Protein AF-A0A401RFW5-F1 (afdb_monomer_lite)

Sequence (199 aa):
MVQFRRTLTLSFFFKFYLSVLQKLGQDFQNDIRVESIPPDYVSATELFHKDPPSAVQLFQEVPPDQCPMDVVGQPLPHLSSLKQATGEALYCDDLPCFEKELYLALVTSTEAHAKISSIDTSEALKVPGVTHFLTSKDVPGSNQTGQILMDETVFADGVVTCVGHVIGAIVADTEIHAHTAAKAVKITYEKLQPIITIQ

pLDDT: mean 95.95, std 5.07, range [67.19, 98.81]

Radius of gyration: 30.74 Å; chains: 1; bounding box: 75×40×72 Å

InterPro domains:
  IPR000674 Aldehyde oxidase/xanthine dehydrogenase, a/b hammerhead [PF01315] (86-192)
  IPR000674 Aldehyde oxidase/xanthine dehydrogenase, a/b hammerhead [SM01008] (86-193)
  IPR016208 Aldehyde oxidase/xanthine dehydrogenase-like [PTHR45444] (1-199)
  IPR036856 Aldehyde oxidase/xanthine dehydrogenase, a/b hammerhead superfamily [SSF54665] (44-194)

Secondary structure (DSSP, 8-state):
-HHHHHHHHHHHHHHHHHHHHHHHHHH-TTTS--PPPPGGGGGGTPPP--PPP------PPPPTTS-TT--TTS-PPPTTHHHHHHT-S--GGGSPPPTT--EEEEEE-SSSSEEEEEEE-TTGGGSTTEEEEE-GGG-SS-SEE-SSSS-EESS--SEE-STT-EEEEEEESSHHHHHHHHHH-EEEEEE-----S--

Foldseek 3Di:
DVVVVVVVVVLVVVLVVLLVLVVCCVPPVPPDDGDDDDPVCPVSNDDDDDDDDDDDDDADDDDPPDDPPDCVRPPDPDPCVVCVVVVVDDDPVNDDDDDQDKDKDFQWDPAQKWFFPDKDLPVLCPQPFWDDKFFLVNPPDDQFDDDPDSHAGPADDRMDRGTGGTHIMIIGSDPVSRVVSSVVIDIDTGHDDHDDDPD

Structure (mmCIF, N/CA/C/O backbone):
data_AF-A0A401RFW5-F1
#
_entry.id   AF-A0A401RFW5-F1
#
loop_
_atom_site.group_PDB
_atom_site.id
_atom_site.type_symbol
_atom_site.label_atom_id
_atom_site.label_alt_id
_atom_site.label_comp_id
_atom_site.label_asym_id
_atom_site.label_entity_id
_atom_site.label_seq_id
_atom_site.pdbx_PDB_ins_code
_atom_site.Cartn_x
_atom_site.Cartn_y
_atom_site.Cartn_z
_atom_site.occupancy
_atom_site.B_iso_or_equiv
_atom_site.auth_seq_id
_atom_site.auth_comp_id
_atom_site.auth_asym_id
_atom_site.auth_atom_id
_atom_site.pdbx_PDB_model_num
ATOM 1 N N . MET A 1 1 ? 21.467 -6.193 3.557 1.00 91.31 1 MET A N 1
ATOM 2 C CA . MET A 1 1 ? 22.358 -6.118 2.368 1.00 91.31 1 MET A CA 1
ATOM 3 C C . MET A 1 1 ? 23.711 -5.451 2.676 1.00 91.31 1 MET A C 1
ATOM 5 O O . MET A 1 1 ? 24.122 -4.521 1.990 1.00 91.31 1 MET A O 1
ATOM 9 N N . VAL A 1 2 ? 24.441 -5.877 3.714 1.00 97.31 2 VAL A N 1
ATOM 10 C CA . VAL A 1 2 ? 25.718 -5.215 4.070 1.00 97.31 2 VAL A CA 1
ATOM 11 C C . VAL A 1 2 ? 26.845 -5.610 3.110 1.00 97.31 2 VAL A C 1
ATOM 13 O O . VAL A 1 2 ? 27.519 -4.730 2.584 1.00 97.31 2 VAL A O 1
ATOM 16 N N . GLN A 1 3 ? 27.007 -6.908 2.831 1.00 97.44 3 GLN A N 1
ATOM 17 C CA . GLN A 1 3 ? 28.021 -7.413 1.893 1.00 97.44 3 GLN A CA 1
ATOM 18 C C . GLN A 1 3 ? 27.828 -6.840 0.485 1.00 97.44 3 GLN A C 1
ATOM 20 O O . GLN A 1 3 ? 28.759 -6.270 -0.067 1.00 97.44 3 GLN A O 1
AT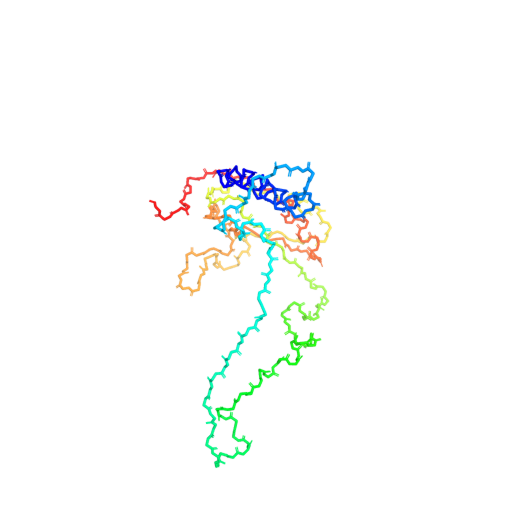OM 25 N N . PHE A 1 4 ? 26.597 -6.881 -0.036 1.00 98.06 4 PHE A N 1
ATOM 26 C CA . PHE A 1 4 ? 26.258 -6.314 -1.344 1.00 98.06 4 PHE A CA 1
ATOM 27 C C . PHE A 1 4 ? 26.675 -4.842 -1.485 1.00 98.06 4 PHE A C 1
ATOM 29 O O . PHE A 1 4 ? 27.352 -4.488 -2.445 1.00 98.06 4 PHE A O 1
ATOM 36 N N . ARG A 1 5 ? 26.354 -3.988 -0.499 1.00 98.25 5 ARG A N 1
ATOM 37 C CA . ARG A 1 5 ? 26.745 -2.567 -0.530 1.00 98.25 5 ARG A CA 1
ATOM 38 C C . ARG A 1 5 ? 28.263 -2.372 -0.506 1.00 98.25 5 ARG A C 1
ATOM 40 O O . ARG A 1 5 ? 28.762 -1.512 -1.219 1.00 98.25 5 ARG A O 1
ATOM 47 N N . ARG A 1 6 ? 28.995 -3.176 0.273 1.00 98.00 6 ARG A N 1
ATOM 48 C CA . ARG A 1 6 ? 30.470 -3.140 0.304 1.00 98.00 6 ARG A CA 1
ATOM 49 C C . ARG A 1 6 ? 31.081 -3.559 -1.033 1.00 98.00 6 ARG A C 1
ATOM 51 O O . ARG A 1 6 ? 32.054 -2.958 -1.475 1.00 98.00 6 ARG A O 1
ATOM 58 N N . THR A 1 7 ? 30.513 -4.568 -1.685 1.00 98.50 7 THR A N 1
ATOM 59 C CA . THR A 1 7 ? 30.942 -4.963 -3.029 1.00 98.50 7 THR A CA 1
ATOM 60 C C . THR A 1 7 ? 30.664 -3.841 -4.024 1.00 98.50 7 THR A C 1
ATOM 62 O O . THR A 1 7 ? 31.569 -3.451 -4.751 1.00 98.50 7 THR A O 1
ATOM 65 N N . LEU A 1 8 ? 29.469 -3.238 -3.984 1.00 98.44 8 LEU A N 1
ATOM 66 C CA . LEU A 1 8 ? 29.108 -2.133 -4.873 1.00 98.44 8 LEU A CA 1
ATOM 67 C C . LEU A 1 8 ? 30.056 -0.936 -4.776 1.00 98.44 8 LEU A C 1
ATOM 69 O O . LEU A 1 8 ? 30.387 -0.367 -5.809 1.00 98.44 8 LEU A O 1
ATOM 73 N N . THR A 1 9 ? 30.537 -0.557 -3.587 1.00 98.50 9 THR A N 1
ATOM 74 C CA . THR A 1 9 ? 31.479 0.571 -3.473 1.00 98.50 9 THR A CA 1
ATOM 75 C C . THR A 1 9 ? 32.785 0.308 -4.221 1.00 98.50 9 THR A C 1
ATOM 77 O O . THR A 1 9 ? 33.283 1.190 -4.917 1.00 98.50 9 THR A O 1
ATOM 80 N N . LEU A 1 10 ? 33.317 -0.916 -4.128 1.00 98.31 10 LEU A N 1
ATOM 81 C CA . LEU A 1 10 ? 34.520 -1.315 -4.861 1.00 98.31 10 LEU A CA 1
ATOM 82 C C . LEU A 1 10 ? 34.232 -1.455 -6.358 1.00 98.31 10 LEU A C 1
ATOM 84 O O . LEU A 1 10 ? 35.009 -0.970 -7.173 1.00 98.31 10 LEU A O 1
ATOM 88 N N . SER A 1 11 ? 33.095 -2.052 -6.727 1.00 98.12 11 SER A N 1
ATOM 89 C CA . SER A 1 11 ? 32.671 -2.187 -8.122 1.00 98.12 11 SER A CA 1
ATOM 90 C C . SER A 1 11 ? 32.451 -0.831 -8.795 1.00 98.12 11 SER A C 1
ATOM 92 O O . SER A 1 11 ? 32.847 -0.663 -9.942 1.00 98.12 11 SER A O 1
ATOM 94 N N . PHE A 1 12 ? 31.883 0.164 -8.108 1.00 98.25 12 PHE A N 1
ATOM 95 C CA . PHE A 1 12 ? 31.725 1.516 -8.650 1.00 98.25 12 PHE A CA 1
ATOM 96 C C . PHE A 1 12 ? 33.058 2.240 -8.803 1.00 98.25 12 PHE A C 1
ATOM 98 O O . PHE A 1 12 ? 33.276 2.864 -9.839 1.00 98.25 12 PHE A O 1
ATOM 105 N N . PHE A 1 13 ? 33.970 2.120 -7.833 1.00 98.31 13 PHE A N 1
ATOM 106 C CA . PHE A 1 13 ? 35.326 2.648 -7.992 1.00 98.31 13 PHE A CA 1
ATOM 107 C C . PHE A 1 13 ? 36.058 1.973 -9.159 1.00 98.31 13 PHE A C 1
ATOM 109 O O . PHE A 1 13 ? 36.730 2.641 -9.937 1.00 98.31 13 PHE A O 1
ATOM 116 N N . PHE A 1 14 ? 35.870 0.665 -9.336 1.00 97.44 14 PHE A N 1
ATOM 117 C CA . PHE A 1 14 ? 36.420 -0.080 -10.461 1.00 97.44 14 PHE A CA 1
ATOM 118 C C . PHE A 1 14 ? 35.845 0.386 -11.811 1.00 97.44 14 PHE A C 1
ATOM 120 O O . PHE A 1 14 ? 36.614 0.685 -12.722 1.00 97.44 14 PHE A O 1
ATOM 127 N N . LYS A 1 15 ? 34.516 0.553 -11.934 1.00 97.38 15 LYS A N 1
ATOM 128 C CA . LYS A 1 15 ? 33.892 1.145 -13.137 1.00 97.38 15 LYS A CA 1
ATOM 129 C C . LYS A 1 15 ? 34.417 2.560 -13.403 1.00 97.38 15 LYS A C 1
ATOM 131 O O . LYS A 1 15 ? 34.688 2.898 -14.552 1.00 97.38 15 LYS A O 1
ATOM 136 N N . PHE A 1 16 ? 34.580 3.378 -12.360 1.00 97.31 16 PHE A N 1
ATOM 137 C CA . PHE A 1 16 ? 35.160 4.720 -12.468 1.00 97.31 16 PHE A CA 1
ATOM 138 C C . PHE A 1 16 ? 36.600 4.672 -12.987 1.00 97.31 16 PHE A C 1
ATOM 140 O O . PHE A 1 16 ? 36.912 5.365 -13.950 1.00 97.31 16 PHE A O 1
ATOM 147 N N . TYR A 1 17 ? 37.444 3.819 -12.405 1.00 95.94 17 TYR A N 1
ATOM 148 C CA . TYR A 1 17 ? 38.823 3.608 -12.839 1.00 95.94 17 TYR A CA 1
ATOM 149 C C . TYR A 1 17 ? 38.900 3.240 -14.327 1.00 95.94 17 TYR A C 1
ATOM 151 O O . TYR A 1 17 ? 39.592 3.920 -15.082 1.00 95.94 17 TYR A O 1
ATOM 159 N N . LEU A 1 18 ? 38.125 2.243 -14.772 1.00 95.38 18 LEU A N 1
ATOM 160 C CA . LEU A 1 18 ? 38.069 1.855 -16.186 1.00 95.38 18 LEU A CA 1
ATOM 161 C C . LEU A 1 18 ? 37.565 2.997 -17.078 1.00 95.38 18 LEU A C 1
ATOM 163 O O . LEU A 1 18 ? 38.125 3.248 -18.139 1.00 95.38 18 LEU A O 1
ATOM 167 N N . SER A 1 19 ? 36.542 3.731 -16.641 1.00 94.56 19 SER A N 1
ATOM 168 C CA . SER A 1 19 ? 35.983 4.845 -17.418 1.00 94.56 19 SER A CA 1
ATOM 169 C C . SER A 1 19 ? 36.990 5.987 -17.588 1.00 94.56 19 SER A C 1
ATOM 171 O O . SER A 1 19 ? 37.067 6.594 -18.655 1.00 94.56 19 SER A O 1
ATOM 173 N N . VAL A 1 20 ? 37.777 6.285 -16.549 1.00 93.62 20 VAL A N 1
ATOM 174 C CA . VAL A 1 20 ? 38.849 7.288 -16.606 1.00 93.62 20 VAL A CA 1
ATOM 175 C C . VAL A 1 20 ? 39.981 6.817 -17.514 1.00 93.62 20 VAL A C 1
ATOM 177 O O . VAL A 1 20 ? 40.424 7.597 -18.353 1.00 93.62 20 VAL A O 1
ATOM 180 N N . LEU A 1 21 ? 40.411 5.554 -17.407 1.00 92.31 21 LEU A N 1
ATOM 181 C CA . LEU A 1 21 ? 41.407 4.979 -18.318 1.00 92.31 21 LEU A CA 1
ATOM 182 C C . LEU A 1 21 ? 40.969 5.089 -19.783 1.00 92.31 21 LEU A C 1
ATOM 184 O O . LEU A 1 21 ? 41.762 5.502 -20.625 1.00 92.31 21 LEU A O 1
ATOM 188 N N . GLN A 1 22 ? 39.704 4.771 -20.078 1.00 90.50 22 GLN A N 1
ATOM 189 C CA . GLN A 1 22 ? 39.162 4.833 -21.436 1.00 90.50 22 GLN A CA 1
ATOM 190 C C . GLN A 1 22 ? 39.218 6.256 -21.991 1.00 90.50 22 GLN A C 1
ATOM 192 O O . GLN A 1 22 ? 39.667 6.453 -23.116 1.00 90.50 22 GLN A O 1
ATOM 197 N N . LYS A 1 23 ? 38.799 7.244 -21.189 1.00 90.50 23 LYS A N 1
ATOM 198 C CA . LYS A 1 23 ? 38.817 8.660 -21.575 1.00 90.50 23 LYS A CA 1
ATOM 199 C C . LYS A 1 23 ? 40.235 9.184 -21.772 1.00 90.50 23 LYS A C 1
ATOM 201 O O . LYS A 1 23 ? 40.519 9.784 -22.798 1.00 90.50 23 LYS A O 1
ATOM 206 N N . LEU A 1 24 ? 41.153 8.902 -20.843 1.00 90.12 24 LEU A N 1
ATOM 207 C CA . LEU A 1 24 ? 42.551 9.328 -20.971 1.00 90.12 24 LEU A CA 1
ATOM 208 C C . LEU A 1 24 ? 43.226 8.724 -22.212 1.00 90.12 24 LEU A C 1
ATOM 210 O O . LEU A 1 24 ? 43.956 9.422 -22.911 1.00 90.12 24 LEU A O 1
ATOM 214 N N . GLY A 1 25 ? 42.951 7.450 -22.513 1.00 85.94 25 GLY A N 1
ATOM 215 C CA . GLY A 1 25 ? 43.447 6.778 -23.717 1.00 85.94 25 GLY A CA 1
ATOM 216 C C . GLY A 1 25 ? 42.809 7.256 -25.029 1.00 85.94 25 GLY A C 1
ATOM 217 O O . GLY A 1 25 ? 43.354 6.975 -26.093 1.00 85.94 25 GLY A O 1
ATOM 218 N N . GLN A 1 26 ? 41.676 7.963 -24.980 1.00 84.25 26 GLN A N 1
ATOM 219 C CA . GLN A 1 26 ? 41.047 8.604 -26.141 1.00 84.25 26 GLN A CA 1
ATOM 220 C C . GLN A 1 26 ? 41.545 10.045 -26.324 1.00 84.25 26 GLN A C 1
ATOM 222 O O . GLN A 1 26 ? 41.903 10.424 -27.436 1.00 84.25 26 GLN A O 1
ATOM 227 N N . ASP A 1 27 ? 41.627 10.815 -25.237 1.00 84.50 27 ASP A N 1
ATOM 228 C CA . ASP A 1 27 ? 41.872 12.260 -25.277 1.00 84.50 27 ASP A CA 1
ATOM 229 C C . ASP A 1 27 ? 43.371 12.637 -25.336 1.00 84.50 27 ASP A C 1
ATOM 231 O O . ASP A 1 27 ? 43.703 13.710 -25.837 1.00 84.50 27 ASP A O 1
ATOM 235 N N . PHE A 1 28 ? 44.291 11.779 -24.859 1.00 80.69 28 PHE A N 1
ATOM 236 C CA . PHE A 1 28 ? 45.719 12.119 -24.666 1.00 80.69 28 PHE A CA 1
ATOM 237 C C . PHE A 1 28 ? 46.719 11.136 -25.308 1.00 80.69 28 PHE A C 1
ATOM 239 O O . PHE A 1 28 ? 47.841 10.985 -24.820 1.00 80.69 28 PHE A O 1
ATOM 246 N N . GLN A 1 29 ? 46.348 10.477 -26.414 1.00 67.19 29 GLN A N 1
ATOM 247 C CA . GLN A 1 29 ? 47.126 9.387 -27.044 1.00 67.19 29 GLN A CA 1
ATOM 248 C C . GLN A 1 29 ? 48.619 9.673 -27.308 1.00 67.19 29 GLN A C 1
ATOM 250 O O . GLN A 1 29 ? 49.406 8.728 -27.354 1.00 67.19 29 GLN A O 1
ATOM 255 N N . ASN A 1 30 ? 49.023 10.939 -27.465 1.00 67.62 30 ASN A N 1
ATOM 256 C CA . ASN A 1 30 ? 50.404 11.324 -27.789 1.00 67.62 30 ASN A CA 1
ATOM 257 C C . ASN A 1 30 ? 51.193 11.930 -26.614 1.00 67.62 30 ASN A C 1
ATOM 259 O O . ASN A 1 30 ? 52.416 12.028 -26.705 1.00 67.62 30 ASN A O 1
ATOM 263 N N . ASP A 1 31 ? 50.523 12.298 -25.517 1.00 71.81 31 ASP A N 1
ATOM 264 C CA . ASP A 1 31 ? 51.130 13.038 -24.399 1.00 71.81 31 ASP A CA 1
ATOM 265 C C . ASP A 1 31 ? 51.351 12.165 -23.154 1.00 71.81 31 ASP A C 1
ATOM 267 O O . ASP A 1 31 ? 52.216 12.460 -22.326 1.00 71.81 31 ASP A O 1
ATOM 271 N N . ILE A 1 32 ? 50.588 11.073 -23.003 1.00 76.62 32 ILE A N 1
ATOM 272 C CA . ILE A 1 32 ? 50.626 10.204 -21.819 1.00 76.62 32 ILE A CA 1
ATOM 273 C C . ILE A 1 32 ? 50.550 8.733 -22.248 1.00 76.62 32 ILE A C 1
ATOM 275 O O . ILE A 1 32 ? 49.701 8.344 -23.046 1.00 76.62 32 ILE A O 1
ATOM 279 N N . ARG A 1 33 ? 51.413 7.879 -21.680 1.00 76.69 33 ARG A N 1
ATOM 280 C CA . ARG A 1 33 ? 51.303 6.419 -21.839 1.00 76.69 33 ARG A CA 1
ATOM 281 C C . ARG A 1 33 ? 50.253 5.871 -20.873 1.00 76.69 33 ARG A C 1
ATOM 283 O O . ARG A 1 33 ? 50.484 5.867 -19.667 1.00 76.69 33 ARG A O 1
ATOM 290 N N . VAL A 1 34 ? 49.134 5.391 -21.408 1.00 81.25 34 VAL A N 1
ATOM 291 C CA . VAL A 1 34 ? 48.041 4.757 -20.652 1.00 81.25 34 VAL A CA 1
ATOM 292 C C . VAL A 1 34 ? 47.891 3.307 -21.113 1.00 81.25 34 VAL A C 1
ATOM 294 O O . VAL A 1 34 ? 47.965 3.028 -22.309 1.00 81.25 34 VAL A O 1
ATOM 297 N N . GLU A 1 35 ? 47.704 2.376 -20.178 1.00 83.19 35 GLU A N 1
ATOM 298 C CA . GLU A 1 35 ? 47.419 0.976 -20.509 1.00 83.19 35 GLU A CA 1
ATOM 299 C C . GLU A 1 35 ? 46.038 0.845 -21.167 1.00 83.19 35 GLU A C 1
ATOM 301 O O . GLU A 1 35 ? 45.050 1.417 -20.700 1.00 83.19 35 GLU A O 1
ATOM 306 N N . SER A 1 36 ? 45.961 0.087 -22.263 1.00 82.75 36 SER A N 1
ATOM 307 C CA . SER A 1 36 ? 44.697 -0.165 -22.954 1.00 82.75 36 SER A CA 1
ATOM 308 C C . SER A 1 36 ? 43.795 -1.085 -22.133 1.00 82.75 36 SER A C 1
ATOM 310 O O . SER A 1 36 ? 44.250 -2.106 -21.617 1.00 82.75 36 SER A O 1
ATOM 312 N N . ILE A 1 37 ? 42.499 -0.778 -22.090 1.00 89.50 37 ILE A N 1
ATOM 313 C CA . ILE A 1 37 ? 41.495 -1.632 -21.445 1.00 89.50 37 ILE A CA 1
ATOM 314 C C . ILE A 1 37 ? 41.348 -2.940 -22.242 1.00 89.50 37 ILE A C 1
ATOM 316 O O . ILE A 1 37 ? 41.192 -2.878 -23.465 1.00 89.50 37 ILE A O 1
ATOM 320 N N . PRO A 1 38 ? 41.363 -4.117 -21.588 1.00 92.25 38 PRO A N 1
ATOM 321 C CA . PRO A 1 38 ? 41.068 -5.382 -22.255 1.00 92.25 38 PRO A CA 1
ATOM 322 C C . PRO A 1 38 ? 39.678 -5.364 -22.921 1.00 92.25 38 PRO A C 1
ATOM 324 O O . PRO A 1 38 ? 38.736 -4.860 -22.306 1.00 92.25 38 PRO A O 1
ATOM 327 N N . PRO A 1 39 ? 39.497 -5.945 -24.123 1.00 91.31 39 PRO A N 1
ATOM 328 C CA . PRO A 1 39 ? 38.211 -5.926 -24.833 1.00 91.31 39 PRO A CA 1
ATOM 329 C C . PRO A 1 39 ? 37.020 -6.418 -23.996 1.00 91.31 39 PRO A C 1
ATOM 331 O O . PRO A 1 39 ? 35.952 -5.810 -24.027 1.00 91.31 39 PRO A O 1
ATOM 334 N N . ASP A 1 40 ? 37.227 -7.444 -23.165 1.00 95.25 40 ASP A N 1
ATOM 335 C CA . ASP A 1 40 ? 36.187 -8.035 -22.306 1.00 95.25 40 ASP A CA 1
ATOM 336 C C . ASP A 1 40 ? 35.677 -7.084 -21.205 1.00 95.25 40 ASP A C 1
ATOM 338 O O . ASP A 1 40 ? 34.638 -7.329 -20.594 1.00 95.25 40 ASP A O 1
ATOM 342 N N . TYR A 1 41 ? 36.398 -5.989 -20.942 1.00 94.69 41 TYR A N 1
ATOM 343 C CA . TYR A 1 41 ? 36.093 -5.015 -19.891 1.00 94.69 41 TYR A CA 1
ATOM 344 C C . TYR A 1 41 ? 35.432 -3.744 -20.443 1.00 94.69 41 TYR A C 1
ATOM 346 O O . TYR A 1 41 ? 35.002 -2.897 -19.662 1.00 94.69 41 TYR A O 1
ATOM 354 N N . VAL A 1 42 ? 35.317 -3.599 -21.768 1.00 92.31 42 VAL A N 1
ATOM 355 C CA . VAL A 1 42 ? 34.749 -2.397 -22.405 1.00 92.31 42 VAL A CA 1
ATOM 356 C C . VAL A 1 42 ? 33.270 -2.222 -22.057 1.00 92.31 42 VAL A C 1
ATOM 358 O O . VAL A 1 42 ? 32.848 -1.125 -21.707 1.00 92.31 42 VAL A O 1
ATOM 361 N N . SER A 1 43 ? 32.492 -3.307 -22.023 1.00 95.31 43 SER A N 1
ATOM 362 C CA . SER A 1 43 ? 31.080 -3.257 -21.608 1.00 95.31 43 SER A CA 1
ATOM 363 C C . SER A 1 43 ? 30.896 -2.764 -20.163 1.00 95.31 43 SER A C 1
ATOM 365 O O . SER A 1 43 ? 29.840 -2.250 -19.797 1.00 95.31 43 SER A O 1
ATOM 367 N N . ALA A 1 44 ? 31.935 -2.857 -19.322 1.00 95.88 44 ALA A N 1
ATOM 368 C CA . ALA A 1 44 ? 31.892 -2.366 -17.951 1.00 95.88 44 ALA A CA 1
ATOM 369 C C . ALA A 1 44 ? 31.971 -0.833 -17.850 1.00 95.88 44 ALA A C 1
ATOM 371 O O . ALA A 1 44 ? 31.705 -0.303 -16.774 1.00 95.88 44 ALA A O 1
ATOM 372 N N . THR A 1 45 ? 32.316 -0.099 -18.907 1.00 94.50 45 THR A N 1
ATOM 373 C CA . THR A 1 45 ? 32.282 1.377 -18.906 1.00 94.50 45 THR A CA 1
ATOM 374 C C . THR A 1 45 ? 31.036 1.937 -19.580 1.00 94.50 45 THR A C 1
ATOM 376 O O . THR A 1 45 ? 30.733 3.121 -19.423 1.00 94.50 45 THR A O 1
ATOM 379 N N . GLU A 1 46 ? 30.274 1.088 -20.271 1.00 93.06 46 GLU A N 1
ATOM 380 C CA . GLU A 1 46 ? 29.019 1.487 -20.885 1.00 93.06 46 GLU A CA 1
ATOM 381 C C . GLU A 1 46 ? 28.025 1.969 -19.827 1.00 93.06 46 GLU A C 1
ATOM 383 O O . GLU A 1 46 ? 27.840 1.391 -18.742 1.00 93.06 46 GLU A O 1
ATOM 388 N N . LEU A 1 47 ? 27.384 3.086 -20.157 1.00 95.62 47 LEU A N 1
ATOM 389 C CA . LEU A 1 47 ? 26.260 3.584 -19.392 1.00 95.62 47 LEU A CA 1
ATOM 390 C C . LEU A 1 47 ? 25.030 2.755 -19.734 1.00 95.62 47 LEU A C 1
ATOM 392 O O . LEU A 1 47 ? 24.844 2.312 -20.871 1.00 95.62 47 LEU A O 1
ATOM 396 N N . PHE A 1 48 ? 24.176 2.578 -18.729 1.00 96.69 48 PHE A N 1
ATOM 397 C CA . PHE A 1 48 ? 22.894 1.935 -18.939 1.00 96.69 48 PHE A CA 1
ATOM 398 C C . PHE A 1 48 ? 22.115 2.702 -20.010 1.00 96.69 48 PHE A C 1
ATOM 400 O O . PHE A 1 48 ? 21.819 3.887 -19.854 1.00 96.69 48 PHE A O 1
ATOM 407 N N . HIS A 1 49 ? 21.779 1.998 -21.077 1.00 95.12 49 HIS A N 1
ATOM 408 C CA . HIS A 1 49 ? 20.858 2.427 -22.108 1.00 95.12 49 HIS A CA 1
ATOM 409 C C . HIS A 1 49 ? 19.864 1.293 -22.327 1.00 95.12 49 HIS A C 1
ATOM 411 O O . HIS A 1 49 ? 20.138 0.134 -22.014 1.00 95.12 49 HIS A O 1
ATOM 417 N N . LYS A 1 50 ? 18.674 1.641 -22.804 1.00 95.56 50 LYS A N 1
ATOM 418 C CA . LYS A 1 50 ? 17.624 0.667 -23.065 1.00 95.56 50 LYS A CA 1
ATOM 419 C C . LYS A 1 50 ? 17.484 0.505 -24.568 1.00 95.56 50 LYS A C 1
ATOM 421 O O . LYS A 1 50 ? 17.341 1.505 -25.270 1.00 95.56 50 LYS A O 1
ATOM 426 N N . ASP A 1 51 ? 17.469 -0.738 -25.024 1.00 95.62 51 ASP A N 1
ATOM 427 C CA . ASP A 1 51 ? 17.116 -1.048 -26.402 1.00 95.62 51 ASP A CA 1
ATOM 428 C C . ASP A 1 51 ? 15.663 -0.639 -26.698 1.00 95.62 51 ASP A C 1
ATOM 430 O O . ASP A 1 51 ? 14.807 -0.654 -25.798 1.00 95.62 51 ASP A O 1
ATOM 434 N N . PRO A 1 52 ? 15.351 -0.261 -27.949 1.00 96.94 52 PRO A N 1
ATOM 435 C CA . PRO A 1 52 ? 13.986 0.056 -28.335 1.00 96.94 52 PRO A CA 1
ATOM 436 C C . PRO A 1 52 ? 13.066 -1.153 -28.087 1.00 96.94 52 PRO A C 1
ATOM 438 O O . PRO A 1 52 ? 13.437 -2.287 -28.402 1.00 96.94 52 PRO A O 1
ATOM 441 N N . PRO A 1 53 ? 11.861 -0.946 -27.523 1.00 97.12 53 PRO A N 1
ATOM 442 C CA . PRO A 1 53 ? 10.923 -2.041 -27.321 1.00 97.12 53 PRO A CA 1
ATOM 443 C C . PRO A 1 53 ? 10.472 -2.610 -28.674 1.00 97.12 53 PRO A C 1
ATOM 445 O O . PRO A 1 53 ? 10.185 -1.859 -29.604 1.00 97.12 53 PRO A O 1
ATOM 448 N N . SER A 1 54 ? 10.362 -3.934 -28.762 1.00 97.31 54 SER A N 1
ATOM 449 C CA . SER A 1 54 ? 9.803 -4.650 -29.913 1.00 97.31 54 SER A CA 1
ATOM 450 C C . SER A 1 54 ? 8.783 -5.669 -29.414 1.00 97.31 54 SER A C 1
ATOM 452 O O . SER A 1 54 ? 9.057 -6.397 -28.458 1.00 97.31 54 SER A O 1
ATOM 454 N N . ALA A 1 55 ? 7.595 -5.691 -30.018 1.00 97.75 55 ALA A N 1
ATOM 455 C CA . ALA A 1 55 ? 6.499 -6.570 -29.622 1.00 97.75 55 ALA A CA 1
ATOM 456 C C . ALA A 1 55 ? 5.755 -7.093 -30.856 1.00 97.75 55 ALA A C 1
ATOM 458 O O . ALA A 1 55 ? 5.517 -6.346 -31.803 1.00 97.75 55 ALA A O 1
ATOM 459 N N . VAL A 1 56 ? 5.377 -8.372 -30.823 1.00 98.44 56 VAL A N 1
ATOM 460 C CA . VAL A 1 56 ? 4.610 -9.049 -31.876 1.00 98.44 56 VAL A CA 1
ATOM 461 C C . VAL A 1 56 ? 3.438 -9.770 -31.219 1.00 98.44 56 VAL A C 1
ATOM 463 O O . VAL A 1 56 ? 3.640 -10.544 -30.284 1.00 98.44 56 VAL A O 1
ATOM 466 N N . GLN A 1 57 ? 2.222 -9.525 -31.706 1.00 98.25 57 GLN A N 1
ATOM 467 C CA . GLN A 1 57 ? 1.017 -10.253 -31.311 1.00 98.25 57 GLN A CA 1
ATOM 468 C C . GLN A 1 57 ? 0.500 -11.038 -32.515 1.00 98.25 57 GLN A C 1
ATOM 470 O O . GLN A 1 57 ? 0.266 -10.466 -33.577 1.00 98.25 57 GLN A O 1
ATOM 475 N N . LEU A 1 58 ? 0.333 -12.349 -32.346 1.00 98.25 58 LEU A N 1
ATOM 476 C CA . LEU A 1 58 ? -0.228 -13.239 -33.359 1.00 98.25 58 LEU A CA 1
ATOM 477 C C . LEU A 1 58 ? -1.546 -13.791 -32.829 1.00 98.25 58 LEU A C 1
ATOM 479 O O . LEU A 1 58 ? -1.592 -14.352 -31.735 1.00 98.25 58 LEU A O 1
ATOM 483 N N . PHE A 1 59 ? -2.606 -13.625 -33.606 1.00 97.19 59 PHE A N 1
ATOM 484 C CA . PHE A 1 59 ? -3.935 -14.137 -33.304 1.00 97.19 59 PHE A CA 1
ATOM 485 C C . PHE A 1 59 ? -4.583 -14.652 -34.589 1.00 97.19 59 PHE A C 1
ATOM 487 O O . PHE A 1 59 ? -4.105 -14.390 -35.694 1.00 97.19 59 PHE A O 1
ATOM 494 N N . GLN A 1 60 ? -5.642 -15.436 -34.428 1.00 97.88 60 GLN A N 1
ATOM 495 C CA . GLN A 1 60 ? -6.412 -15.965 -35.542 1.00 97.88 60 GLN A CA 1
ATOM 496 C C . GLN A 1 60 ? -7.519 -14.978 -35.918 1.00 97.88 60 GLN A C 1
ATOM 498 O O . GLN A 1 60 ? -8.240 -14.505 -35.044 1.00 97.88 60 GLN A O 1
ATOM 503 N N . GLU A 1 61 ? -7.649 -14.698 -37.213 1.00 97.19 61 GLU A N 1
ATOM 504 C CA . GLU A 1 61 ? -8.744 -13.893 -37.758 1.00 97.19 61 GLU A CA 1
ATOM 505 C C . GLU A 1 61 ? -10.060 -14.687 -37.782 1.00 97.19 61 GLU A C 1
ATOM 507 O O . GLU A 1 61 ? -10.055 -15.924 -37.852 1.00 97.19 61 GLU A O 1
ATOM 512 N N . VAL A 1 62 ? -11.190 -13.981 -37.746 1.00 97.31 62 VAL A N 1
ATOM 513 C CA . VAL A 1 62 ? -12.511 -14.603 -37.899 1.00 97.31 62 VAL A CA 1
ATOM 514 C C . VAL A 1 62 ? -12.748 -15.119 -39.333 1.00 97.31 62 VAL A C 1
ATOM 516 O O . VAL A 1 62 ? -12.078 -14.674 -40.271 1.00 97.31 62 VAL A O 1
ATOM 519 N N . PRO A 1 63 ? -13.700 -16.049 -39.557 1.00 97.44 63 PRO A N 1
ATOM 520 C CA . PRO A 1 63 ? -14.100 -16.450 -40.904 1.00 97.44 63 PRO A CA 1
ATOM 521 C C . PRO A 1 63 ? -14.562 -15.257 -41.763 1.00 97.44 63 PRO A C 1
ATOM 523 O O . PRO A 1 63 ? -15.228 -14.353 -41.256 1.00 97.44 63 PRO A O 1
ATOM 526 N N . PRO A 1 64 ? -14.264 -15.248 -43.076 1.00 95.38 64 PRO A N 1
ATOM 527 C CA . PRO A 1 64 ? -14.570 -14.115 -43.956 1.00 95.38 64 PRO A CA 1
ATOM 528 C C . PRO A 1 64 ? -16.074 -13.889 -44.184 1.00 95.38 64 PRO A C 1
ATOM 530 O O . PRO A 1 64 ? -16.470 -12.822 -44.643 1.00 95.38 64 PRO A O 1
ATOM 533 N N . ASP A 1 65 ? -16.906 -14.890 -43.901 1.00 97.00 65 ASP A N 1
ATOM 534 C CA . ASP A 1 65 ? -18.365 -14.870 -44.014 1.00 97.00 65 ASP A CA 1
ATOM 535 C C . ASP A 1 65 ? -19.079 -14.538 -42.691 1.00 97.00 65 ASP A C 1
ATOM 537 O O . ASP A 1 65 ? -20.312 -14.506 -42.649 1.00 97.00 65 ASP A O 1
ATOM 541 N N . GLN A 1 66 ? -18.329 -14.254 -41.617 1.00 97.38 66 GLN A N 1
ATOM 542 C CA . GLN A 1 66 ? -18.902 -13.855 -40.333 1.00 97.38 66 GLN A CA 1
ATOM 543 C C . GLN A 1 66 ? -19.698 -12.545 -40.465 1.00 97.38 66 GLN A C 1
ATOM 545 O O . GLN A 1 66 ? -19.261 -11.570 -41.081 1.00 97.38 66 GLN A O 1
ATOM 550 N N . CYS A 1 67 ? -20.893 -12.516 -39.867 1.00 96.44 67 CYS A N 1
ATOM 551 C CA . CYS A 1 67 ? -21.745 -11.328 -39.838 1.00 96.44 67 CYS A CA 1
ATOM 552 C C . CYS A 1 67 ? -21.005 -10.154 -39.161 1.00 96.44 67 CYS A C 1
ATOM 554 O O . CYS A 1 67 ? -20.504 -10.344 -38.057 1.00 96.44 67 CYS A O 1
ATOM 556 N N . PRO A 1 68 ? -21.004 -8.924 -39.717 1.00 93.12 68 PRO A N 1
ATOM 557 C CA . PRO A 1 68 ? -20.321 -7.778 -39.098 1.00 93.12 68 PRO A C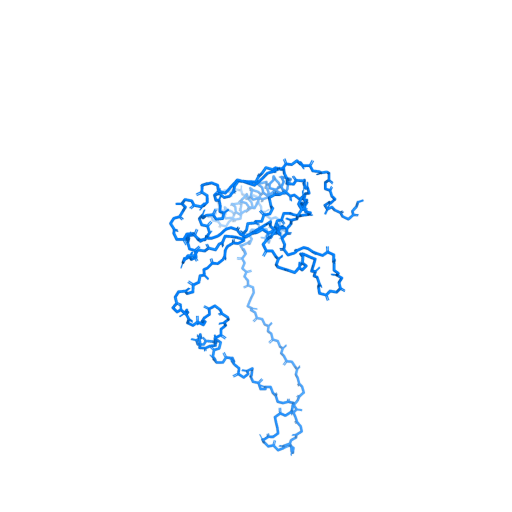A 1
ATOM 558 C C . PRO A 1 68 ? -20.804 -7.408 -37.686 1.00 93.12 68 PRO A C 1
ATOM 560 O O . PRO A 1 68 ? -20.105 -6.713 -36.956 1.00 93.12 68 PRO A O 1
ATOM 563 N N . MET A 1 69 ? -22.012 -7.839 -37.310 1.00 95.44 69 MET A N 1
ATOM 564 C CA . MET A 1 69 ? -22.572 -7.636 -35.969 1.00 95.44 69 MET A CA 1
ATOM 565 C C . MET A 1 69 ? -22.210 -8.764 -34.990 1.00 95.44 69 MET A C 1
ATOM 567 O O . MET A 1 69 ? -22.457 -8.627 -33.793 1.00 95.44 69 MET A O 1
ATOM 571 N N . ASP A 1 70 ? -21.657 -9.877 -35.480 1.00 97.50 70 ASP A N 1
ATOM 572 C CA . ASP A 1 70 ? -21.123 -10.950 -34.649 1.00 97.50 70 ASP A CA 1
ATOM 573 C C . ASP A 1 70 ? -19.694 -10.600 -34.234 1.00 97.50 70 ASP A C 1
ATOM 575 O O . ASP A 1 70 ? -18.756 -10.624 -35.030 1.00 97.50 70 ASP A O 1
ATOM 579 N N . VAL A 1 71 ? -19.543 -10.246 -32.963 1.00 96.69 71 VAL A N 1
ATOM 580 C CA . VAL A 1 71 ? -18.272 -9.816 -32.379 1.00 96.69 71 VAL A CA 1
ATOM 581 C C . VAL A 1 71 ? -17.490 -10.960 -31.731 1.00 96.69 71 VAL A C 1
ATOM 583 O O . VAL A 1 71 ? -16.414 -10.734 -31.177 1.00 96.69 71 VAL A O 1
ATOM 586 N N . VAL A 1 72 ? -18.005 -12.192 -31.758 1.00 97.69 72 VAL A N 1
ATOM 587 C CA . VAL A 1 72 ? -17.297 -13.346 -31.196 1.00 97.69 72 VAL A CA 1
ATOM 588 C C . VAL A 1 72 ? -16.018 -13.584 -32.005 1.00 97.69 72 VAL A C 1
ATOM 590 O O . VAL A 1 72 ? -16.045 -13.658 -33.229 1.00 97.69 72 VAL A O 1
ATOM 593 N N . GLY A 1 73 ? -14.874 -13.662 -31.320 1.00 96.69 73 GLY A N 1
ATOM 594 C CA . GLY A 1 73 ? -13.556 -13.799 -31.954 1.00 96.69 73 GLY A CA 1
ATOM 595 C C . GLY A 1 73 ? -12.905 -12.481 -32.399 1.00 96.69 73 GLY A C 1
ATOM 596 O O . GLY A 1 73 ? -11.736 -12.497 -32.768 1.00 96.69 73 GLY A O 1
ATOM 597 N N . GLN A 1 74 ? -13.607 -11.345 -32.310 1.00 96.56 74 GLN A N 1
ATOM 598 C CA . GLN A 1 74 ? -13.061 -10.021 -32.632 1.00 96.56 74 GLN A CA 1
ATOM 599 C C . GLN A 1 74 ? -12.284 -9.417 -31.446 1.00 96.56 74 GLN A C 1
ATOM 601 O O . GLN A 1 74 ? -12.687 -9.598 -30.291 1.00 96.56 74 GLN A O 1
ATOM 606 N N . PRO A 1 75 ? -11.212 -8.633 -31.688 1.00 96.75 75 PRO A N 1
ATOM 607 C CA . PRO A 1 75 ? -10.428 -7.978 -30.643 1.00 96.75 75 PRO A CA 1
ATOM 608 C C . PRO A 1 75 ? -11.128 -6.709 -30.132 1.00 96.75 75 PRO A C 1
ATOM 610 O O . PRO A 1 75 ? -10.630 -5.590 -30.276 1.00 96.75 75 PRO A O 1
ATOM 613 N N . LEU A 1 76 ? -12.314 -6.870 -29.546 1.00 96.81 76 LEU A N 1
ATOM 614 C CA . LEU A 1 76 ? -13.051 -5.750 -28.978 1.00 96.81 76 LEU A CA 1
ATOM 615 C C . LEU A 1 76 ? -12.289 -5.129 -27.796 1.00 96.81 76 LEU A C 1
ATOM 617 O O . LEU A 1 76 ? -11.896 -5.849 -26.871 1.00 96.81 76 LEU A O 1
ATOM 621 N N . PRO A 1 77 ? -12.123 -3.794 -27.767 1.00 97.50 77 PRO A N 1
ATOM 622 C CA . PRO A 1 77 ? -11.604 -3.110 -26.594 1.00 97.50 77 PRO A CA 1
ATOM 623 C C . PRO A 1 77 ? -12.476 -3.364 -25.363 1.00 97.50 77 PRO A C 1
ATOM 625 O O . PRO A 1 77 ? -13.698 -3.500 -25.456 1.00 97.50 77 PRO A O 1
ATOM 628 N N . HIS A 1 78 ? -11.853 -3.359 -24.184 1.00 98.31 78 HIS A N 1
ATOM 629 C CA . HIS A 1 78 ? -12.573 -3.427 -22.916 1.00 98.31 78 HIS A CA 1
ATOM 630 C C . HIS A 1 78 ? -13.637 -2.316 -22.845 1.00 98.31 78 HIS A C 1
ATOM 632 O O . HIS A 1 78 ? -13.323 -1.146 -23.076 1.00 98.31 78 HIS A O 1
ATOM 638 N N . LEU A 1 79 ? -14.880 -2.665 -22.498 1.00 97.88 79 LEU A N 1
ATOM 639 C CA . LEU A 1 79 ? -16.039 -1.761 -22.593 1.00 97.88 79 LEU A CA 1
ATOM 640 C C . LEU A 1 79 ? -15.865 -0.447 -21.814 1.00 97.88 79 LEU A C 1
ATOM 642 O O . LEU A 1 79 ? -16.326 0.603 -22.251 1.00 97.88 79 LEU A O 1
ATOM 646 N N . SER A 1 80 ? -15.167 -0.493 -20.678 1.00 98.00 80 SER A N 1
ATOM 647 C CA . SER A 1 80 ? -14.914 0.685 -19.834 1.00 98.00 80 SER A CA 1
ATOM 648 C C . SER A 1 80 ? -13.569 1.368 -20.104 1.00 98.00 80 SER A C 1
ATOM 650 O O . SER A 1 80 ? -13.231 2.301 -19.386 1.00 98.00 80 SER A O 1
ATOM 652 N N . SER A 1 81 ? -12.792 0.928 -21.102 1.00 98.31 81 SER A N 1
ATOM 653 C CA . SER A 1 81 ? -11.422 1.421 -21.357 1.00 98.31 81 SER A CA 1
ATOM 654 C C . SER A 1 81 ? -11.343 2.935 -21.537 1.00 98.31 81 SER A C 1
ATOM 656 O O . SER A 1 81 ? -10.470 3.576 -20.959 1.00 98.31 81 SER A O 1
ATOM 658 N N . LEU A 1 82 ? -12.284 3.521 -22.280 1.00 98.19 82 LEU A N 1
ATOM 659 C CA . LEU A 1 82 ? -12.340 4.971 -22.462 1.00 98.19 82 LEU A CA 1
ATOM 660 C C . LEU A 1 82 ? -12.611 5.687 -21.138 1.00 98.19 82 LEU A C 1
ATOM 662 O O . LEU A 1 82 ? -11.857 6.583 -20.787 1.00 98.19 82 LEU A O 1
ATOM 666 N N . LYS A 1 83 ? -13.602 5.228 -20.364 1.00 98.50 83 LYS A N 1
ATOM 667 C CA . LYS A 1 83 ? -13.920 5.790 -19.040 1.00 98.50 83 LYS A CA 1
ATOM 668 C C . LYS A 1 83 ? -12.740 5.693 -18.073 1.00 98.50 83 LYS A C 1
ATOM 670 O O . LYS A 1 83 ? -12.513 6.584 -17.266 1.00 98.50 83 LYS A O 1
ATOM 675 N N . GLN A 1 84 ? -11.985 4.599 -18.147 1.00 98.56 84 GLN A N 1
ATOM 676 C CA . GLN A 1 84 ? -10.773 4.410 -17.352 1.00 98.56 84 GLN A CA 1
ATOM 677 C C . GLN A 1 84 ? -9.676 5.395 -17.769 1.00 98.56 84 GLN A C 1
ATOM 679 O O . GLN A 1 84 ? -9.031 5.982 -16.908 1.00 98.56 84 GLN A O 1
ATOM 684 N N . ALA A 1 85 ? -9.486 5.606 -19.074 1.00 98.44 85 ALA A N 1
ATOM 685 C CA . ALA A 1 85 ? -8.490 6.537 -19.598 1.00 98.44 85 ALA A CA 1
ATOM 686 C C . ALA A 1 85 ? -8.839 8.013 -19.330 1.00 98.44 85 ALA A C 1
ATOM 688 O O . ALA A 1 85 ? -7.933 8.837 -19.224 1.00 98.44 85 ALA A O 1
ATOM 689 N N . THR A 1 86 ? -10.127 8.350 -19.221 1.00 98.31 86 THR A N 1
ATOM 690 C CA . THR A 1 86 ? -10.616 9.715 -18.955 1.00 98.31 86 THR A CA 1
ATOM 691 C C . THR A 1 86 ? -10.805 10.027 -17.470 1.00 98.31 86 THR A C 1
ATOM 693 O O . THR A 1 86 ? -10.956 11.195 -17.124 1.00 98.31 86 THR A O 1
ATOM 696 N N . GLY A 1 87 ? -10.792 9.017 -16.593 1.00 98.12 87 GLY A N 1
ATOM 697 C CA . GLY A 1 87 ? -11.112 9.177 -15.169 1.00 98.12 87 GLY A CA 1
ATOM 698 C C . GLY A 1 87 ? -12.615 9.255 -14.866 1.00 98.12 87 GLY A C 1
ATOM 699 O O . GLY A 1 87 ? -13.001 9.666 -13.782 1.00 98.12 87 GLY A O 1
ATOM 700 N N . GLU A 1 88 ? -13.476 8.872 -15.811 1.00 98.38 88 GLU A N 1
ATOM 701 C CA . GLU A 1 88 ? -14.940 8.842 -15.642 1.00 98.38 88 GLU A CA 1
ATOM 702 C C . GLU A 1 88 ? -15.450 7.505 -15.079 1.00 98.38 88 GLU A C 1
ATOM 704 O O . GLU A 1 88 ? -16.629 7.363 -14.742 1.00 98.38 88 GLU A O 1
ATOM 709 N N . ALA A 1 89 ? -14.597 6.479 -15.046 1.00 98.12 89 ALA A N 1
ATOM 710 C CA . ALA A 1 89 ? -14.920 5.215 -14.403 1.00 98.12 89 ALA A CA 1
ATOM 711 C C . ALA A 1 89 ? -14.911 5.409 -12.882 1.00 98.12 89 ALA A C 1
ATOM 713 O O . ALA A 1 89 ? -13.858 5.682 -12.322 1.00 98.12 89 ALA A O 1
ATOM 714 N N . LEU A 1 90 ? -16.071 5.241 -12.242 1.00 98.00 90 LEU A N 1
ATOM 715 C CA . LEU A 1 90 ? -16.216 5.358 -10.792 1.00 98.00 90 LEU A CA 1
ATOM 716 C C . LEU A 1 90 ? -15.776 4.070 -10.089 1.00 98.00 90 LEU A C 1
ATOM 718 O O . LEU A 1 90 ? -16.315 2.992 -10.358 1.00 98.00 90 LEU A O 1
ATOM 722 N N . TYR A 1 91 ? -14.838 4.205 -9.162 1.00 98.06 91 TYR A N 1
ATOM 723 C CA . TYR A 1 91 ? -14.445 3.210 -8.172 1.00 98.06 91 TYR A CA 1
ATOM 724 C C . TYR A 1 91 ? -15.058 3.553 -6.804 1.00 98.06 91 TYR A C 1
ATOM 726 O O . TYR A 1 91 ? -15.707 4.584 -6.643 1.00 98.06 91 TYR A O 1
ATOM 734 N N . CYS A 1 92 ? -14.900 2.670 -5.812 1.00 97.94 92 CYS A N 1
ATOM 735 C CA . CYS A 1 92 ? -15.596 2.800 -4.524 1.00 97.94 92 CYS A CA 1
ATOM 736 C C . CYS A 1 92 ? -15.352 4.144 -3.818 1.00 97.94 92 CYS A C 1
ATOM 738 O O . CYS A 1 92 ? -16.294 4.695 -3.263 1.00 97.94 92 CYS A O 1
ATOM 740 N N . ASP A 1 93 ? -14.122 4.660 -3.864 1.00 97.12 93 ASP A N 1
ATOM 741 C CA . ASP A 1 93 ? -13.727 5.917 -3.206 1.00 97.12 93 ASP A CA 1
ATOM 742 C C . ASP A 1 93 ? -14.013 7.167 -4.065 1.00 97.12 93 ASP A C 1
ATOM 744 O O . ASP A 1 93 ? -13.912 8.291 -3.589 1.00 97.12 93 ASP A O 1
ATOM 748 N N . ASP A 1 94 ? -14.422 6.985 -5.329 1.00 97.75 94 ASP A N 1
ATOM 749 C CA . ASP A 1 94 ? -14.858 8.088 -6.202 1.00 97.75 94 ASP A CA 1
ATOM 750 C C . ASP A 1 94 ? -16.336 8.445 -5.979 1.00 97.75 94 ASP A C 1
ATOM 752 O O . ASP A 1 94 ? -16.853 9.413 -6.549 1.00 97.75 94 ASP A O 1
ATOM 756 N N . LEU A 1 95 ? -17.055 7.628 -5.203 1.00 97.25 95 LEU A N 1
ATOM 757 C CA . LEU A 1 95 ? -18.449 7.885 -4.884 1.00 97.25 95 LEU A CA 1
ATOM 758 C C . LEU A 1 95 ? -18.555 9.175 -4.053 1.00 97.25 95 LEU A C 1
ATOM 760 O O . LEU A 1 95 ? -17.781 9.370 -3.118 1.00 97.25 95 LEU A O 1
ATOM 764 N N . PRO A 1 96 ? -19.515 10.067 -4.360 1.00 96.50 96 PRO A N 1
ATOM 765 C CA . PRO A 1 96 ? -19.700 11.280 -3.577 1.00 96.50 96 PRO A CA 1
ATOM 766 C C . PRO A 1 96 ? -20.013 10.963 -2.115 1.00 96.50 96 PRO A C 1
ATOM 768 O O . PRO A 1 96 ? -20.865 10.116 -1.841 1.00 96.50 96 PRO A O 1
ATOM 771 N N . CYS A 1 97 ? -19.389 11.703 -1.198 1.00 96.44 97 CYS A N 1
ATOM 772 C CA . CYS A 1 97 ? -19.645 11.543 0.227 1.00 96.44 97 CYS A CA 1
ATOM 773 C C . CYS A 1 97 ? -21.112 11.837 0.572 1.00 96.44 97 CYS A C 1
ATOM 775 O O . CYS A 1 97 ? -21.721 12.785 0.060 1.00 96.44 97 CYS A O 1
ATOM 777 N N . PHE A 1 98 ? -21.658 11.075 1.512 1.00 96.75 98 PHE A N 1
ATOM 778 C CA . PHE A 1 98 ? -22.947 11.364 2.125 1.00 96.75 98 PHE A CA 1
ATOM 779 C C . PHE A 1 98 ? -22.831 12.463 3.188 1.00 96.75 98 PHE A C 1
ATOM 781 O O . PHE A 1 98 ? -21.786 12.690 3.802 1.00 96.75 98 PHE A O 1
ATOM 788 N N . GLU A 1 99 ? -23.945 13.147 3.459 1.00 96.62 99 GLU A N 1
ATOM 789 C CA . GLU A 1 99 ? -24.002 14.076 4.586 1.00 96.62 99 GLU A CA 1
ATOM 790 C C . GLU A 1 99 ? -23.797 13.304 5.901 1.00 96.62 99 GLU A C 1
ATOM 792 O O . GLU A 1 99 ? -24.510 12.337 6.171 1.00 96.62 99 GLU A O 1
ATOM 797 N N . LYS A 1 100 ? -22.849 13.764 6.731 1.00 95.56 100 LYS A N 1
ATOM 798 C CA . LYS A 1 100 ? -22.459 13.130 8.009 1.00 95.56 100 LYS A CA 1
ATOM 799 C C . LYS A 1 100 ? -21.853 11.731 7.851 1.00 95.56 100 LYS A C 1
ATOM 801 O O . LYS A 1 100 ? -21.884 10.946 8.798 1.00 95.56 100 LYS A O 1
ATOM 806 N N . GLU A 1 101 ? -21.302 11.427 6.679 1.00 97.69 101 GLU A N 1
ATOM 807 C CA . GLU A 1 101 ? -20.424 10.275 6.517 1.00 97.69 101 GLU A CA 1
ATOM 808 C C . GLU A 1 101 ? -19.225 10.378 7.468 1.00 97.69 101 GLU A C 1
ATOM 810 O O . GLU A 1 101 ? -18.713 11.467 7.734 1.00 97.69 101 GLU A O 1
ATOM 815 N N . LEU A 1 102 ? -18.823 9.237 8.025 1.00 98.19 102 LEU A N 1
ATOM 816 C CA . LEU A 1 102 ? -17.692 9.129 8.936 1.00 98.19 102 LEU A CA 1
ATOM 817 C C . LEU A 1 102 ? -16.582 8.325 8.268 1.00 98.19 102 LEU A C 1
ATOM 819 O O . LEU A 1 102 ? -16.833 7.438 7.458 1.00 98.19 102 LEU A O 1
ATOM 823 N N . TYR A 1 103 ? -15.358 8.591 8.694 1.00 98.44 103 TYR A N 1
ATOM 824 C CA . TYR A 1 103 ? -14.155 7.921 8.240 1.00 98.44 103 TYR A CA 1
ATOM 825 C C . TYR A 1 103 ? -13.648 6.972 9.317 1.00 98.44 103 TYR A C 1
ATOM 827 O O . TYR A 1 103 ? -13.689 7.276 10.513 1.00 98.44 103 TYR A O 1
ATOM 835 N N . LEU A 1 104 ? -13.140 5.822 8.884 1.00 98.62 104 LEU A N 1
ATOM 836 C CA . LEU A 1 104 ? -12.622 4.781 9.758 1.00 98.62 104 LEU A CA 1
ATOM 837 C C . LEU A 1 104 ? -11.139 4.544 9.474 1.00 98.62 104 LEU A C 1
ATOM 839 O O . LEU A 1 104 ? -10.751 4.305 8.335 1.00 98.62 104 LEU A O 1
ATOM 843 N N . ALA A 1 105 ? -10.314 4.560 10.519 1.00 98.69 105 ALA A N 1
ATOM 844 C CA . ALA A 1 105 ? -8.895 4.233 10.437 1.00 98.69 105 ALA A CA 1
ATOM 845 C C . ALA A 1 105 ? -8.568 3.038 11.336 1.00 98.69 105 ALA A C 1
ATOM 847 O O . ALA A 1 105 ? -8.859 3.041 12.535 1.00 98.69 105 ALA A O 1
ATOM 848 N N . LEU A 1 106 ? -7.937 2.014 10.762 1.00 98.81 106 LEU A N 1
ATOM 849 C CA . LEU A 1 106 ? -7.547 0.813 11.495 1.00 98.81 106 LEU A CA 1
ATOM 850 C C . LEU A 1 106 ? -6.372 1.088 12.437 1.00 98.81 106 LEU A C 1
ATOM 852 O O . LEU A 1 106 ? -5.423 1.798 12.099 1.00 98.81 106 LEU A O 1
ATOM 856 N N . VAL A 1 107 ? -6.417 0.451 13.602 1.00 98.75 107 VAL A N 1
ATOM 857 C CA . VAL A 1 107 ? -5.293 0.334 14.528 1.00 98.75 107 VAL A CA 1
ATOM 858 C C . VAL A 1 107 ? -4.791 -1.099 14.450 1.00 98.75 107 VAL A C 1
ATOM 860 O O . VAL A 1 107 ? -5.496 -2.038 14.819 1.00 98.75 107 VAL A O 1
ATOM 863 N N . THR A 1 108 ? -3.575 -1.272 13.943 1.00 98.75 108 THR A N 1
ATOM 864 C CA . THR A 1 108 ? -2.991 -2.587 13.659 1.00 98.75 108 THR A CA 1
ATOM 865 C C . THR A 1 108 ? -1.804 -2.892 14.561 1.00 98.75 108 THR A C 1
ATOM 867 O O . THR A 1 108 ? -1.057 -1.994 14.950 1.00 98.75 108 THR A O 1
ATOM 870 N N . SER A 1 109 ? -1.580 -4.177 14.825 1.00 98.62 109 SER A N 1
ATOM 871 C CA . SER A 1 109 ? -0.427 -4.674 15.566 1.00 98.62 109 SER A CA 1
ATOM 872 C C . SER A 1 109 ? 0.894 -4.219 14.955 1.00 98.62 109 SER A C 1
ATOM 874 O O . SER A 1 109 ? 1.106 -4.310 13.743 1.00 98.62 109 SER A O 1
ATOM 876 N N . THR A 1 110 ? 1.816 -3.805 15.819 1.00 98.44 110 THR A N 1
ATOM 877 C CA . THR A 1 110 ? 3.219 -3.534 15.477 1.00 98.44 110 THR A CA 1
ATOM 878 C C . THR A 1 110 ? 4.139 -4.711 15.807 1.00 98.44 110 THR A C 1
ATOM 880 O O . THR A 1 110 ? 5.342 -4.629 15.575 1.00 98.44 110 THR A O 1
ATOM 883 N N . GLU A 1 111 ? 3.599 -5.797 16.362 1.00 98.56 111 GLU A N 1
ATOM 884 C CA . GLU A 1 111 ? 4.349 -6.977 16.794 1.00 98.56 111 GLU A CA 1
ATOM 885 C C . GLU A 1 111 ? 3.948 -8.212 15.982 1.00 98.56 111 GLU A C 1
ATOM 887 O O . GLU A 1 111 ? 2.774 -8.427 15.683 1.00 98.56 111 GLU A O 1
ATOM 892 N N . ALA A 1 112 ? 4.934 -9.046 15.640 1.00 98.44 112 ALA A N 1
ATOM 893 C CA . ALA A 1 112 ? 4.705 -10.258 14.856 1.00 98.44 112 ALA A CA 1
ATOM 894 C C . ALA A 1 112 ? 3.950 -11.334 15.646 1.00 98.44 112 ALA A C 1
ATOM 896 O O . ALA A 1 112 ? 3.136 -12.039 15.074 1.00 98.44 112 ALA A O 1
ATOM 897 N N . HIS A 1 113 ? 4.201 -11.464 16.949 1.00 98.69 113 HIS A N 1
ATOM 898 C CA . HIS A 1 113 ? 3.405 -12.316 17.825 1.00 98.69 113 HIS A CA 1
ATOM 899 C C . HIS A 1 113 ? 3.511 -11.815 19.265 1.00 98.69 113 HIS A C 1
ATOM 901 O O . HIS A 1 113 ? 4.612 -11.701 19.804 1.00 98.69 113 HIS A O 1
ATOM 907 N N . ALA A 1 114 ? 2.388 -11.471 19.891 1.00 98.75 114 ALA A N 1
ATOM 908 C CA . ALA A 1 114 ? 2.386 -10.923 21.245 1.00 98.75 114 ALA A CA 1
ATOM 909 C C . ALA A 1 114 ? 1.012 -11.037 21.904 1.00 98.75 114 ALA A C 1
ATOM 911 O O . ALA A 1 114 ? -0.006 -11.072 21.217 1.00 98.75 114 ALA A O 1
ATOM 912 N N . LYS A 1 115 ? 0.969 -11.024 23.238 1.00 98.69 115 LYS A N 1
ATOM 913 C CA . LYS A 1 115 ? -0.270 -10.745 23.971 1.00 98.69 115 LYS A CA 1
ATOM 914 C C . LYS A 1 115 ? -0.473 -9.239 24.075 1.00 98.69 115 LYS A C 1
ATOM 916 O O . LYS A 1 115 ? 0.482 -8.500 24.307 1.00 98.69 115 LYS A O 1
ATOM 921 N N . ILE A 1 116 ? -1.714 -8.795 23.946 1.00 98.56 116 ILE A N 1
ATOM 922 C CA . ILE A 1 116 ? -2.114 -7.414 24.201 1.00 98.56 116 ILE A CA 1
ATOM 923 C C . ILE A 1 116 ? -2.302 -7.266 25.711 1.00 98.56 116 ILE A C 1
ATOM 925 O O . ILE A 1 116 ? -3.256 -7.792 26.280 1.00 98.56 116 ILE A O 1
ATOM 929 N N . SER A 1 117 ? -1.385 -6.563 26.373 1.00 97.75 117 SER A N 1
ATOM 930 C CA . SER A 1 117 ? -1.460 -6.324 27.818 1.00 97.75 117 SER A CA 1
ATOM 931 C C . SER A 1 117 ? -2.463 -5.222 28.154 1.00 97.75 117 SER A C 1
ATOM 933 O O . SER A 1 117 ? -3.205 -5.329 29.127 1.00 97.75 117 SER A O 1
ATOM 935 N N . SER A 1 118 ? -2.479 -4.149 27.362 1.00 97.56 118 SER A N 1
ATOM 936 C CA . SER A 1 118 ? -3.416 -3.038 27.528 1.00 97.56 118 SER A CA 1
ATOM 937 C C . SER A 1 118 ? -3.534 -2.199 26.258 1.00 97.56 118 SER A C 1
ATOM 939 O O . SER A 1 118 ? -2.621 -2.164 25.429 1.00 97.56 118 SER A O 1
ATOM 941 N N . ILE A 1 119 ? -4.667 -1.506 26.135 1.00 98.19 119 ILE A N 1
ATOM 942 C CA . ILE A 1 119 ? -4.940 -0.522 25.088 1.00 98.19 119 ILE A CA 1
ATOM 943 C C . ILE A 1 119 ? -5.355 0.779 25.780 1.00 98.19 119 ILE A C 1
ATOM 945 O O . ILE A 1 119 ? -6.315 0.788 26.550 1.00 98.19 119 ILE A O 1
ATOM 949 N N . ASP A 1 120 ? -4.627 1.861 25.521 1.00 98.12 120 ASP A N 1
ATOM 950 C CA . ASP A 1 120 ? -4.904 3.208 26.016 1.00 98.12 120 ASP A CA 1
ATOM 951 C C . ASP A 1 120 ? -5.291 4.122 24.847 1.00 98.12 120 ASP A C 1
ATOM 953 O O . ASP A 1 120 ? -4.506 4.385 23.933 1.00 98.12 120 ASP A O 1
ATOM 957 N N . THR A 1 121 ? -6.532 4.603 24.890 1.00 97.75 121 THR A N 1
ATOM 958 C CA . THR A 1 121 ? -7.147 5.473 23.880 1.00 97.75 121 THR A CA 1
ATOM 959 C C . THR A 1 121 ? -7.318 6.908 24.366 1.00 97.75 121 THR A C 1
ATOM 961 O O . THR A 1 121 ? -7.912 7.723 23.663 1.00 97.75 121 THR A O 1
ATOM 964 N N . SER A 1 122 ? -6.809 7.246 25.554 1.00 97.56 122 SER A N 1
ATOM 965 C CA . SER A 1 122 ? -7.064 8.533 26.208 1.00 97.56 122 SER A CA 1
ATOM 966 C C . SER A 1 122 ? -6.644 9.741 25.368 1.00 97.56 122 SER A C 1
ATOM 968 O O . SER A 1 122 ? -7.357 10.740 25.344 1.00 97.56 122 SER A O 1
ATOM 970 N N . GLU A 1 123 ? -5.525 9.655 24.646 1.00 97.69 123 GLU A N 1
ATOM 971 C CA . GLU A 1 123 ? -5.078 10.707 23.722 1.00 97.69 123 GLU A CA 1
ATOM 972 C C . GLU A 1 123 ? -5.816 10.657 22.379 1.00 97.69 123 GLU A C 1
ATOM 974 O O . GLU A 1 123 ? -6.134 11.702 21.815 1.00 97.69 123 GLU A O 1
ATOM 979 N N . ALA A 1 124 ? -6.147 9.460 21.887 1.00 97.44 124 ALA A N 1
ATOM 980 C CA . ALA A 1 124 ? -6.882 9.287 20.635 1.00 97.44 124 ALA A CA 1
ATOM 981 C C . ALA A 1 124 ? -8.283 9.908 20.708 1.00 97.44 124 ALA A C 1
ATOM 983 O O . ALA A 1 124 ? -8.689 10.620 19.797 1.00 97.44 124 ALA A O 1
ATOM 984 N N . LEU A 1 125 ? -8.988 9.709 21.824 1.00 96.69 125 LEU A N 1
ATOM 985 C CA . LEU A 1 125 ? -10.335 10.241 22.049 1.00 96.69 125 LEU A CA 1
ATOM 986 C C . LEU A 1 125 ? -10.369 11.763 22.275 1.00 96.69 125 LEU A C 1
ATOM 988 O O . LEU A 1 125 ? -11.445 12.352 22.269 1.00 96.69 125 LEU A O 1
ATOM 992 N N . LYS A 1 126 ? -9.215 12.414 22.475 1.00 97.94 126 LYS A N 1
ATOM 993 C CA . LYS A 1 126 ? -9.116 13.883 22.560 1.00 97.94 126 LYS A CA 1
ATOM 994 C C . LYS A 1 126 ? -8.984 14.549 21.193 1.00 97.94 126 LYS A C 1
ATOM 996 O O . LYS A 1 126 ? -9.119 15.770 21.109 1.00 97.94 126 LYS A O 1
ATOM 1001 N N . VAL A 1 127 ? -8.674 13.788 20.143 1.00 97.94 127 VAL A N 1
ATOM 1002 C CA . VAL A 1 127 ? -8.571 14.337 18.790 1.00 97.94 127 VAL A CA 1
ATOM 1003 C C . VAL A 1 127 ? -9.959 14.832 18.358 1.00 97.94 127 VAL A C 1
ATOM 1005 O O . VAL A 1 127 ? -10.938 14.101 18.524 1.00 97.94 127 VAL A O 1
ATOM 1008 N N . PRO A 1 128 ? -10.076 16.064 17.825 1.00 97.44 128 PRO A N 1
ATOM 1009 C CA . PRO A 1 128 ? -11.353 16.596 17.363 1.00 97.44 128 PRO A CA 1
ATOM 1010 C C . PRO A 1 128 ? -12.042 15.660 16.369 1.00 97.44 128 PRO A C 1
ATOM 1012 O O . PRO A 1 128 ? -11.379 15.016 15.562 1.00 97.44 128 PRO A O 1
ATOM 1015 N N . GLY A 1 129 ? -13.370 15.586 16.437 1.00 97.31 129 GLY A N 1
ATOM 1016 C CA . GLY A 1 129 ? -14.167 14.818 15.479 1.00 97.31 129 GLY A CA 1
ATOM 1017 C C . GLY A 1 129 ? -14.156 13.299 15.674 1.00 97.31 129 GLY A C 1
ATOM 1018 O O . GLY A 1 129 ? -14.919 12.606 15.005 1.00 97.31 129 GLY A O 1
ATOM 1019 N N . VAL A 1 130 ? -13.352 12.762 16.600 1.00 98.38 130 VAL A N 1
ATOM 1020 C CA . VAL A 1 130 ? -13.403 11.339 16.964 1.00 98.38 130 VAL A CA 1
ATOM 1021 C C . VAL A 1 130 ? -14.714 11.026 17.673 1.00 98.38 130 VAL A C 1
ATOM 1023 O O . VAL A 1 130 ? -15.113 11.710 18.613 1.00 98.38 130 VAL A O 1
ATOM 1026 N N . THR A 1 131 ? -15.368 9.955 17.230 1.00 96.81 131 THR A N 1
ATOM 1027 C CA . THR A 1 131 ? -16.630 9.485 17.804 1.00 96.81 131 THR A CA 1
ATOM 1028 C C . THR A 1 131 ? -16.421 8.247 18.671 1.00 96.81 131 THR A C 1
ATOM 1030 O O . THR A 1 131 ? -16.875 8.222 19.811 1.00 96.81 131 THR A O 1
ATOM 1033 N N . HIS A 1 132 ? -15.715 7.232 18.158 1.00 97.31 132 HIS A N 1
ATOM 1034 C CA . HIS A 1 132 ? -15.563 5.933 18.815 1.00 97.31 132 HIS A CA 1
ATOM 1035 C C . HIS A 1 132 ? -14.204 5.296 18.509 1.00 97.31 132 HIS A C 1
ATOM 1037 O O . HIS A 1 132 ? -13.610 5.525 17.454 1.00 97.31 132 HIS A O 1
ATOM 1043 N N . PHE A 1 133 ? -13.756 4.439 19.426 1.00 98.31 133 PHE A N 1
ATOM 1044 C CA . PHE A 1 133 ? -12.749 3.417 19.164 1.00 98.31 133 PHE A CA 1
ATOM 1045 C C . PHE A 1 133 ? -13.412 2.047 19.305 1.00 98.31 133 PHE A C 1
ATOM 1047 O O . PHE A 1 133 ? -13.894 1.717 20.385 1.00 98.31 133 PHE A O 1
ATOM 1054 N N . LEU A 1 134 ? -13.452 1.290 18.213 1.00 98.56 134 LEU A N 1
ATOM 1055 C CA . LEU A 1 134 ? -14.056 -0.033 18.126 1.00 98.56 134 LEU A CA 1
ATOM 1056 C C . LEU A 1 134 ? -13.008 -1.116 18.377 1.00 98.56 134 LEU A C 1
ATOM 1058 O O . LEU A 1 134 ? -11.878 -1.026 17.894 1.00 98.56 134 LEU A O 1
ATOM 1062 N N . THR A 1 135 ? -13.407 -2.153 19.100 1.00 98.31 135 THR A N 1
ATOM 1063 C CA . THR A 1 135 ? -12.601 -3.317 19.481 1.00 98.31 135 THR A CA 1
ATOM 1064 C C . THR A 1 135 ? -13.395 -4.609 19.289 1.00 98.31 135 THR A C 1
ATOM 1066 O O . THR A 1 135 ? -14.571 -4.584 18.924 1.00 98.31 135 THR A O 1
ATOM 1069 N N . SER A 1 136 ? -12.787 -5.759 19.599 1.00 97.81 136 SER A N 1
ATOM 1070 C CA . SER A 1 136 ? -13.472 -7.063 19.613 1.00 97.81 136 SER A CA 1
ATOM 1071 C C . SER A 1 136 ? -14.762 -7.072 20.448 1.00 97.81 136 SER A C 1
ATOM 1073 O O . SER A 1 136 ? -15.693 -7.808 20.132 1.00 97.81 136 SER A O 1
ATOM 1075 N N . LYS A 1 137 ? -14.847 -6.227 21.486 1.00 97.12 137 LYS A N 1
ATOM 1076 C CA . LYS A 1 137 ? -16.010 -6.116 22.385 1.00 97.12 137 LYS A CA 1
ATOM 1077 C C . LYS A 1 137 ? -17.218 -5.432 21.750 1.00 97.12 137 LYS A C 1
ATOM 1079 O O . LYS A 1 137 ? -18.326 -5.595 22.251 1.00 97.12 137 LYS A O 1
ATOM 1084 N N . ASP A 1 138 ? -17.004 -4.674 20.681 1.00 98.19 138 ASP A N 1
ATOM 1085 C CA . ASP A 1 138 ? -18.046 -3.908 19.996 1.00 98.19 138 ASP A CA 1
ATOM 1086 C C . ASP A 1 138 ? -18.688 -4.706 18.852 1.00 98.19 138 ASP A C 1
ATOM 1088 O O . ASP A 1 138 ? -19.626 -4.237 18.208 1.00 98.19 138 ASP A O 1
ATOM 1092 N N . VAL A 1 139 ? -18.203 -5.926 18.595 1.00 97.75 139 VAL A N 1
ATOM 1093 C CA . VAL A 1 139 ? -18.769 -6.829 17.593 1.00 97.75 139 VAL A CA 1
ATOM 1094 C C . VAL A 1 139 ? -20.080 -7.416 18.140 1.00 97.75 139 VAL A C 1
ATOM 1096 O O . VAL A 1 139 ? -20.044 -8.187 19.097 1.00 97.75 139 VAL A O 1
ATOM 1099 N N . PRO A 1 140 ? -21.253 -7.111 17.548 1.00 96.44 140 PRO A N 1
ATOM 1100 C CA . PRO A 1 140 ? -22.548 -7.526 18.102 1.00 96.44 140 PRO A CA 1
ATOM 1101 C C . PRO A 1 140 ? -22.838 -9.027 17.942 1.00 96.44 140 PRO A C 1
ATOM 1103 O O . PRO A 1 140 ? -23.776 -9.543 18.547 1.00 96.44 140 PRO A O 1
ATOM 1106 N N . GLY A 1 141 ? -22.076 -9.714 17.088 1.00 95.12 141 GLY A N 1
ATOM 1107 C CA . GLY A 1 141 ? -22.225 -11.135 16.787 1.00 95.12 141 GLY A CA 1
ATOM 1108 C C . GLY A 1 141 ? -20.964 -11.921 17.128 1.00 95.12 141 GLY A C 1
ATOM 1109 O O . GLY A 1 141 ? -20.501 -11.926 18.264 1.00 95.12 141 GLY A O 1
ATOM 1110 N N . SER A 1 142 ? -20.412 -12.609 16.133 1.00 95.94 142 SER A N 1
ATOM 1111 C CA . SER A 1 142 ? -19.165 -13.357 16.286 1.00 95.94 142 SER A CA 1
ATOM 1112 C C . SER A 1 142 ? -17.968 -12.501 15.887 1.00 95.94 142 SER A C 1
ATOM 1114 O O . SER A 1 142 ? -17.966 -11.922 14.803 1.00 95.94 142 SER A O 1
ATOM 1116 N N . ASN A 1 143 ? -16.929 -12.471 16.726 1.00 97.38 143 ASN A N 1
ATOM 1117 C CA . ASN A 1 143 ? -15.626 -11.910 16.357 1.00 97.38 143 ASN A CA 1
ATOM 1118 C C . ASN A 1 143 ? -14.787 -12.887 15.505 1.00 97.38 143 ASN A C 1
ATOM 1120 O O . ASN A 1 143 ? -13.736 -12.500 15.006 1.00 97.38 143 ASN A O 1
ATOM 1124 N N . GLN A 1 144 ? -15.231 -14.140 15.334 1.00 96.44 144 GLN A N 1
ATOM 1125 C CA . GLN A 1 144 ? -14.598 -15.115 14.439 1.00 96.44 144 GLN A CA 1
ATOM 1126 C C . GLN A 1 144 ? -15.065 -14.896 13.000 1.00 96.44 144 GLN A C 1
ATOM 1128 O O . GLN A 1 144 ? -16.266 -14.781 12.746 1.00 96.44 144 GLN A O 1
ATOM 1133 N N . THR A 1 145 ? -14.1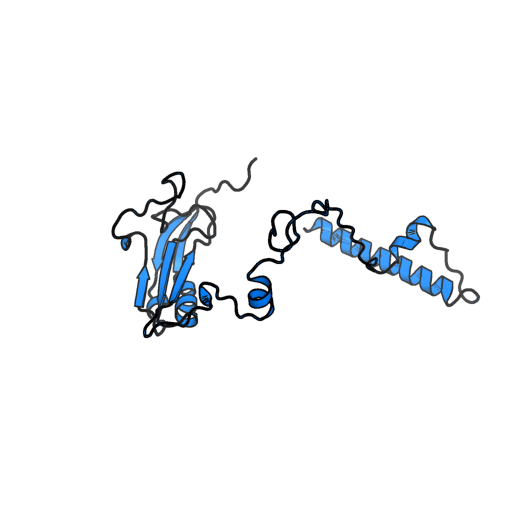12 -14.863 12.076 1.00 96.69 145 THR A N 1
ATOM 1134 C CA . THR A 1 145 ? -14.322 -14.631 10.646 1.00 96.69 145 THR A CA 1
ATOM 1135 C C . THR A 1 145 ? -13.347 -15.475 9.820 1.00 96.69 145 THR A C 1
ATOM 1137 O O . THR A 1 145 ? -12.576 -16.263 10.366 1.00 96.69 145 THR A O 1
ATOM 1140 N N . GLY A 1 146 ? -13.406 -15.308 8.503 1.00 93.25 146 GLY A N 1
ATOM 1141 C CA . GLY A 1 146 ? -12.580 -15.986 7.512 1.00 93.25 146 GLY A CA 1
ATOM 1142 C C . GLY A 1 146 ? -13.451 -16.624 6.428 1.00 93.25 146 GLY A C 1
ATOM 1143 O O . GLY A 1 146 ? -14.532 -17.153 6.689 1.00 93.25 146 GLY A O 1
ATOM 1144 N N . GLN A 1 147 ? -13.025 -16.501 5.167 1.00 89.88 147 GLN A N 1
ATOM 1145 C CA . GLN A 1 147 ? -13.866 -16.882 4.021 1.00 89.88 147 GLN A CA 1
ATOM 1146 C C . GLN A 1 147 ? -14.010 -18.399 3.856 1.00 89.88 147 GLN A C 1
ATOM 1148 O O . GLN A 1 147 ? -15.043 -18.872 3.386 1.00 89.88 147 GLN A O 1
ATOM 1153 N N . ILE A 1 148 ? -12.962 -19.150 4.203 1.00 92.69 148 ILE A N 1
ATOM 1154 C CA . ILE A 1 148 ? -12.895 -20.607 4.013 1.00 92.69 148 ILE A CA 1
ATOM 1155 C C . ILE A 1 148 ? -13.014 -21.319 5.361 1.00 92.69 148 ILE A C 1
ATOM 1157 O O . ILE A 1 148 ? -13.799 -22.255 5.502 1.00 92.69 148 ILE A O 1
ATOM 1161 N N . LEU A 1 149 ? -12.240 -20.865 6.347 1.00 92.56 149 LEU A N 1
ATOM 1162 C CA . LEU A 1 149 ? -12.231 -21.360 7.717 1.00 92.56 149 LEU A CA 1
ATOM 1163 C C . LEU A 1 149 ? -12.493 -20.184 8.662 1.00 92.56 149 LEU A C 1
ATOM 1165 O O . LEU A 1 149 ? -12.136 -19.055 8.352 1.00 92.56 149 LEU A O 1
ATOM 1169 N N . MET A 1 150 ? -13.147 -20.451 9.793 1.00 93.75 150 MET A N 1
ATOM 1170 C CA . MET A 1 150 ? -13.462 -19.443 10.817 1.00 93.75 150 MET A CA 1
ATOM 1171 C C . MET A 1 150 ? -12.303 -19.298 11.817 1.00 93.75 150 MET A C 1
ATOM 1173 O O . MET A 1 150 ? -12.492 -19.445 13.026 1.00 93.75 150 MET A O 1
ATOM 1177 N N . ASP A 1 151 ? -11.087 -19.125 11.304 1.00 94.75 151 ASP A N 1
ATOM 1178 C CA . ASP A 1 151 ? -9.832 -19.076 12.063 1.00 94.75 151 ASP A CA 1
ATOM 1179 C C . ASP A 1 151 ? -9.200 -17.676 12.123 1.00 94.75 151 ASP A C 1
ATOM 1181 O O . ASP A 1 151 ? -8.142 -17.498 12.730 1.00 94.75 151 ASP A O 1
ATOM 1185 N N . GLU A 1 152 ? -9.874 -16.668 11.572 1.00 96.56 152 GLU A N 1
ATOM 1186 C CA . GLU A 1 152 ? -9.489 -15.264 11.668 1.00 96.56 152 GLU A CA 1
ATOM 1187 C C . GLU A 1 152 ? -10.354 -14.515 12.689 1.00 96.56 152 GLU A C 1
ATOM 1189 O O . GLU A 1 152 ? -11.441 -14.950 13.084 1.00 96.56 152 GLU A O 1
ATOM 1194 N N . THR A 1 153 ? -9.883 -13.340 13.104 1.00 97.75 153 THR A N 1
ATOM 1195 C CA . THR A 1 153 ? -10.652 -12.417 13.944 1.00 97.75 153 THR A CA 1
ATOM 1196 C C . THR A 1 153 ? -10.939 -11.119 13.210 1.00 97.75 153 THR A C 1
ATOM 1198 O O . THR A 1 153 ? -10.059 -10.601 12.525 1.00 97.75 153 THR A O 1
ATOM 1201 N N . VAL A 1 154 ? -12.136 -10.554 13.400 1.00 98.06 154 VAL A N 1
ATOM 1202 C CA . VAL A 1 154 ? -12.448 -9.199 12.906 1.00 98.06 154 VAL A CA 1
ATOM 1203 C C . VAL A 1 154 ? -11.526 -8.181 13.583 1.00 98.06 154 VAL A C 1
ATOM 1205 O O . VAL A 1 154 ? -10.870 -7.386 12.914 1.00 98.06 154 VAL A O 1
ATOM 1208 N N . PHE A 1 155 ? -11.431 -8.262 14.912 1.00 98.62 155 PHE A N 1
ATOM 1209 C CA . PHE A 1 155 ? -10.464 -7.532 15.725 1.00 98.62 155 PHE A CA 1
ATOM 1210 C C . PHE A 1 155 ? -9.728 -8.494 16.657 1.00 98.62 155 PHE A C 1
ATOM 1212 O O . PHE A 1 155 ? -10.354 -9.352 17.282 1.00 98.62 155 PHE A O 1
ATOM 1219 N N . ALA A 1 156 ? -8.412 -8.336 16.782 1.00 98.38 156 ALA A N 1
ATOM 1220 C CA . ALA A 1 156 ? -7.574 -9.147 17.654 1.00 98.38 156 ALA A CA 1
ATOM 1221 C C . ALA A 1 156 ? -8.103 -9.125 19.093 1.00 98.38 156 ALA A C 1
ATOM 1223 O O . ALA A 1 156 ? -8.368 -8.060 19.657 1.00 98.38 156 ALA A O 1
ATOM 1224 N N . ASP A 1 157 ? -8.206 -10.303 19.703 1.00 96.31 157 ASP A N 1
ATOM 1225 C CA . ASP A 1 157 ? -8.671 -10.456 21.078 1.00 96.31 157 ASP A CA 1
ATOM 1226 C C . ASP A 1 157 ? -7.590 -11.126 21.929 1.00 96.31 157 ASP A C 1
ATOM 1228 O O . ASP A 1 157 ? -7.267 -12.303 21.770 1.00 96.31 157 ASP A O 1
ATOM 1232 N N . GLY A 1 158 ? -6.960 -10.337 22.799 1.00 96.94 158 GLY A N 1
ATOM 1233 C CA . GLY A 1 158 ? -5.912 -10.778 23.722 1.00 96.94 158 GLY A CA 1
ATOM 1234 C C . GLY A 1 158 ? -4.553 -11.116 23.093 1.00 96.94 158 GLY A C 1
ATOM 1235 O O . GLY A 1 158 ? -3.536 -10.920 23.755 1.00 96.94 158 GLY A O 1
ATOM 1236 N N . VAL A 1 159 ? -4.488 -11.584 21.843 1.00 98.25 159 VAL A N 1
ATOM 1237 C CA . VAL A 1 159 ? -3.245 -11.982 21.157 1.00 98.25 159 VAL A CA 1
ATOM 1238 C C . VAL A 1 159 ? -3.224 -11.476 19.718 1.00 98.25 159 VAL A C 1
ATOM 1240 O O . VAL A 1 159 ? -4.218 -11.551 19.007 1.00 98.25 159 VAL A O 1
ATOM 1243 N N . VAL A 1 160 ? -2.059 -11.007 19.278 1.00 98.69 160 VAL A N 1
ATOM 1244 C CA . VAL A 1 160 ? -1.761 -10.653 17.886 1.00 98.69 160 VAL A CA 1
ATOM 1245 C C . VAL A 1 160 ? -0.798 -11.671 17.286 1.00 98.69 160 VAL A C 1
ATOM 1247 O O . VAL A 1 160 ? 0.078 -12.201 17.975 1.00 98.69 160 VAL A O 1
ATOM 1250 N N . THR A 1 161 ? -0.964 -11.958 15.998 1.00 98.38 161 THR A N 1
ATOM 1251 C CA . THR A 1 161 ? -0.272 -13.056 15.287 1.00 98.38 161 THR A CA 1
ATOM 1252 C C . THR A 1 161 ? 0.515 -12.610 14.058 1.00 98.38 161 THR A C 1
ATOM 1254 O O . THR A 1 161 ? 1.181 -13.431 13.433 1.00 98.38 161 THR A O 1
ATOM 1257 N N . CYS A 1 162 ? 0.466 -11.322 13.716 1.00 98.56 162 CYS A N 1
ATOM 1258 C CA . CYS A 1 162 ? 1.333 -10.716 12.714 1.00 98.56 162 CYS A CA 1
ATOM 1259 C C . CYS A 1 162 ? 1.395 -9.194 12.893 1.00 98.56 162 CYS A C 1
ATOM 1261 O O . CYS A 1 162 ? 0.514 -8.578 13.503 1.00 98.56 162 CYS A O 1
ATOM 1263 N N . VAL A 1 163 ? 2.422 -8.572 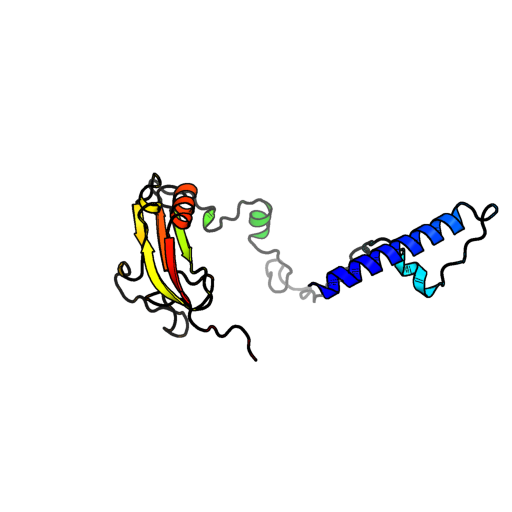12.309 1.00 98.69 163 VAL A N 1
ATOM 1264 C CA . VAL A 1 163 ? 2.422 -7.120 12.091 1.00 98.69 163 VAL A CA 1
ATOM 1265 C C . VAL A 1 163 ? 1.329 -6.812 11.072 1.00 98.69 163 VAL A C 1
ATOM 1267 O O . VAL A 1 163 ? 1.282 -7.443 10.020 1.00 98.69 163 VAL A O 1
ATOM 1270 N N . GLY A 1 164 ? 0.455 -5.858 11.385 1.00 98.50 164 GLY A N 1
ATOM 1271 C CA . GLY A 1 164 ? -0.725 -5.561 10.572 1.00 98.50 164 GLY A CA 1
ATOM 1272 C C . GLY A 1 164 ? -2.016 -6.235 11.051 1.00 98.50 164 GLY A C 1
ATOM 1273 O O . GLY A 1 164 ? -3.080 -5.844 10.582 1.00 98.50 164 GLY A O 1
ATOM 1274 N N . HIS A 1 165 ? -1.965 -7.171 12.012 1.00 98.75 165 HIS A N 1
ATOM 1275 C CA . HIS A 1 165 ? -3.178 -7.766 12.592 1.00 98.75 165 HIS A CA 1
ATOM 1276 C C . HIS A 1 165 ? -4.052 -6.656 13.200 1.00 98.75 165 HIS A C 1
ATOM 1278 O O . HIS A 1 165 ? -3.601 -5.930 14.085 1.00 98.75 165 HIS A O 1
ATOM 1284 N N . VAL A 1 166 ? -5.281 -6.493 12.713 1.00 98.75 166 VAL A N 1
ATOM 1285 C CA . VAL A 1 166 ? -6.199 -5.433 13.150 1.00 98.75 166 VAL A CA 1
ATOM 1286 C C . VAL A 1 166 ? -6.605 -5.637 14.611 1.00 98.75 166 VAL A C 1
ATOM 1288 O O . VAL A 1 166 ? -7.150 -6.673 14.960 1.00 98.75 166 VAL A O 1
ATOM 1291 N N . ILE A 1 167 ? -6.353 -4.648 15.467 1.00 98.75 167 ILE A N 1
ATOM 1292 C CA . ILE A 1 167 ? -6.691 -4.669 16.903 1.00 98.75 167 ILE A CA 1
ATOM 1293 C C . ILE A 1 167 ? -7.989 -3.904 17.172 1.00 98.75 167 ILE A C 1
ATOM 1295 O O . ILE A 1 167 ? -8.754 -4.247 18.069 1.00 98.75 167 ILE A O 1
ATOM 1299 N N . GLY A 1 168 ? -8.232 -2.857 16.394 1.00 98.56 168 GLY A N 1
ATOM 1300 C CA . GLY A 1 168 ? -9.409 -2.018 16.527 1.00 98.56 168 GLY A CA 1
ATOM 1301 C C . GLY A 1 168 ? -9.492 -0.999 15.405 1.00 98.56 168 GLY A C 1
ATOM 1302 O O . GLY A 1 168 ? -8.695 -1.019 14.462 1.00 98.56 168 GLY A O 1
ATOM 1303 N N . ALA A 1 169 ? -10.440 -0.081 15.524 1.00 98.75 169 ALA A N 1
ATOM 1304 C CA . ALA A 1 169 ? -10.652 0.971 14.544 1.00 98.75 169 ALA A CA 1
ATOM 1305 C C . ALA A 1 169 ? -11.106 2.270 15.208 1.00 98.75 169 ALA A C 1
ATOM 1307 O O . ALA A 1 169 ? -11.973 2.262 16.075 1.00 98.75 169 ALA A O 1
ATOM 1308 N N . ILE A 1 170 ? -10.542 3.396 14.786 1.00 98.75 170 ILE A N 1
ATOM 1309 C CA . ILE A 1 170 ? -11.049 4.720 15.141 1.00 98.75 170 ILE A CA 1
ATOM 1310 C C . ILE A 1 170 ? -12.079 5.149 14.107 1.00 98.75 170 ILE A C 1
ATOM 1312 O O . ILE A 1 170 ? -11.834 5.005 12.913 1.00 98.75 170 ILE A O 1
ATOM 1316 N N . VAL A 1 171 ? -13.180 5.737 14.568 1.00 98.69 171 VAL A N 1
ATOM 1317 C CA . VAL A 1 171 ? -14.196 6.373 13.724 1.00 98.69 171 VAL A CA 1
ATOM 1318 C C . VAL A 1 171 ? -14.223 7.876 14.004 1.00 98.69 171 VAL A C 1
ATOM 1320 O O . VAL A 1 171 ? -14.389 8.279 15.160 1.00 98.69 171 VAL A O 1
ATOM 1323 N N . ALA A 1 172 ? -14.094 8.709 12.971 1.00 98.62 172 ALA A N 1
ATOM 1324 C CA . ALA A 1 172 ? -14.100 10.170 13.078 1.00 98.62 172 ALA A CA 1
ATOM 1325 C C . ALA A 1 172 ? -14.841 10.851 11.913 1.00 98.62 172 ALA A C 1
ATOM 1327 O O . ALA A 1 172 ? -15.184 10.209 10.929 1.00 98.62 172 ALA A O 1
ATOM 1328 N N . ASP A 1 173 ? -15.088 12.154 12.018 1.00 98.06 173 ASP A N 1
ATOM 1329 C CA . ASP A 1 173 ? -15.763 12.977 10.997 1.00 98.06 173 ASP A CA 1
ATOM 1330 C C . ASP A 1 173 ? -14.936 13.236 9.723 1.00 98.06 173 ASP A C 1
ATOM 1332 O O . ASP A 1 173 ? -15.497 13.553 8.679 1.00 98.06 173 ASP A O 1
ATOM 1336 N N . THR A 1 174 ? -13.611 13.100 9.790 1.00 98.12 174 THR A N 1
ATOM 1337 C CA . THR A 1 174 ? -12.703 13.256 8.649 1.00 98.12 174 THR A CA 1
ATOM 1338 C C . THR A 1 174 ? -11.624 12.180 8.655 1.00 98.12 174 THR A C 1
ATOM 1340 O O . THR A 1 174 ? -11.203 11.699 9.713 1.00 98.12 174 THR A O 1
ATOM 1343 N N . GLU A 1 175 ? -11.112 11.849 7.469 1.00 97.62 175 GLU A N 1
ATOM 1344 C CA . GLU A 1 175 ? -9.991 10.922 7.289 1.00 97.62 175 GLU A CA 1
ATOM 1345 C C . GLU A 1 175 ? -8.765 11.334 8.128 1.00 97.62 175 GLU A C 1
ATOM 1347 O O . GLU A 1 175 ? -8.155 10.516 8.823 1.00 97.62 175 GLU A O 1
ATOM 1352 N N . ILE A 1 176 ? -8.430 12.629 8.121 1.00 98.38 176 ILE A N 1
ATOM 1353 C CA . ILE A 1 176 ? -7.272 13.175 8.841 1.00 98.38 176 ILE A CA 1
ATOM 1354 C C . ILE A 1 176 ? -7.424 12.966 10.350 1.00 98.38 176 ILE A C 1
ATOM 1356 O O . ILE A 1 176 ? -6.466 12.549 11.012 1.00 98.38 176 ILE A O 1
ATOM 1360 N N . HIS A 1 177 ? -8.610 13.235 10.904 1.00 98.56 177 HIS A N 1
ATOM 1361 C CA . HIS A 1 177 ? -8.878 13.020 12.324 1.00 98.56 177 HIS A CA 1
ATOM 1362 C C . HIS A 1 177 ? -8.810 11.533 12.682 1.00 98.56 177 HIS A C 1
ATOM 1364 O O . HIS A 1 177 ? -8.128 11.184 13.649 1.00 98.56 177 HIS A O 1
ATOM 1370 N N . ALA A 1 178 ? -9.410 10.654 11.870 1.00 98.50 178 ALA A N 1
ATOM 1371 C CA . ALA A 1 178 ? -9.380 9.210 12.091 1.00 98.50 178 ALA A CA 1
ATOM 1372 C C . ALA A 1 178 ? -7.938 8.675 12.131 1.00 98.50 178 ALA A C 1
ATOM 1374 O O . ALA A 1 178 ? -7.546 8.010 13.092 1.00 98.50 178 ALA A O 1
ATOM 1375 N N . HIS A 1 179 ? -7.104 9.030 11.147 1.00 98.31 179 HIS A N 1
ATOM 1376 C CA . HIS A 1 179 ? -5.704 8.597 11.108 1.00 98.31 179 HIS A CA 1
ATOM 1377 C C . HIS A 1 179 ? -4.842 9.202 12.216 1.00 98.31 179 HIS A C 1
ATOM 1379 O O . HIS A 1 179 ? -3.958 8.525 12.749 1.00 98.31 179 HIS A O 1
ATOM 1385 N N . THR A 1 180 ? -5.065 10.470 12.565 1.00 98.31 180 THR A N 1
ATOM 1386 C CA . THR A 1 180 ? -4.322 11.132 13.647 1.00 98.31 180 THR A CA 1
ATOM 1387 C C . THR A 1 180 ? -4.612 10.457 14.983 1.00 98.31 180 THR A C 1
ATOM 1389 O O . THR A 1 180 ? -3.689 10.127 15.728 1.00 98.31 180 THR A O 1
ATOM 1392 N N . ALA A 1 181 ? -5.884 10.177 15.254 1.00 98.50 181 ALA A N 1
ATOM 1393 C CA . ALA A 1 181 ? -6.318 9.478 16.451 1.00 98.50 181 ALA A CA 1
ATOM 1394 C C . ALA A 1 181 ? -5.864 8.013 16.482 1.00 98.50 181 ALA A C 1
ATOM 1396 O O . ALA A 1 181 ? -5.384 7.560 17.517 1.00 98.50 181 ALA A O 1
ATOM 1397 N N . A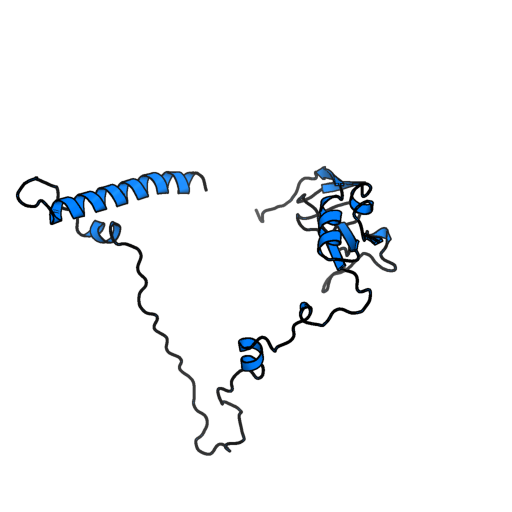LA A 1 182 ? -5.909 7.290 15.357 1.00 98.50 182 ALA A N 1
ATOM 1398 C CA . ALA A 1 182 ? -5.418 5.911 15.280 1.00 98.50 182 ALA A CA 1
ATOM 1399 C C . ALA A 1 182 ? -3.936 5.803 15.678 1.00 98.50 182 ALA A C 1
ATOM 1401 O O . ALA A 1 182 ? -3.557 4.892 16.410 1.00 98.50 182 ALA A O 1
ATOM 1402 N N . LYS A 1 183 ? -3.105 6.778 15.281 1.00 98.00 183 LYS A N 1
ATOM 1403 C CA . LYS A 1 183 ? -1.688 6.862 15.688 1.00 98.00 183 LYS A CA 1
ATOM 1404 C C . LYS A 1 183 ? -1.489 7.205 17.168 1.00 98.00 183 LYS A C 1
ATOM 1406 O O . LYS A 1 183 ? -0.420 6.935 17.709 1.00 98.00 183 LYS A O 1
ATOM 1411 N N . ALA A 1 184 ? -2.478 7.827 17.808 1.00 98.19 184 ALA A N 1
ATOM 1412 C CA . ALA A 1 184 ? -2.429 8.199 19.218 1.00 98.19 184 ALA A CA 1
ATOM 1413 C C . ALA A 1 184 ? -2.871 7.061 20.158 1.00 98.19 184 ALA A C 1
ATOM 1415 O O . ALA A 1 184 ? -2.652 7.165 21.367 1.00 98.19 184 ALA A O 1
ATOM 1416 N N . VAL A 1 185 ? -3.459 5.979 19.629 1.00 98.56 185 VAL A N 1
ATOM 1417 C CA . VAL A 1 185 ? -3.780 4.778 20.412 1.00 98.56 185 VAL A CA 1
ATOM 1418 C C . VAL A 1 185 ? -2.484 4.088 20.831 1.00 98.56 185 VAL A C 1
ATOM 1420 O O . VAL A 1 185 ? -1.663 3.699 20.001 1.00 98.56 185 VAL A O 1
ATOM 1423 N N . LYS A 1 186 ? -2.296 3.923 22.141 1.00 98.44 186 LYS A N 1
ATOM 1424 C CA . LYS A 1 186 ? -1.114 3.280 22.718 1.00 98.44 186 LYS A CA 1
ATOM 1425 C C . LYS A 1 186 ? -1.449 1.853 23.107 1.00 98.44 186 LYS A C 1
ATOM 1427 O O . LYS A 1 186 ? -2.333 1.617 23.925 1.00 98.44 186 LYS A O 1
ATOM 1432 N N . ILE A 1 187 ? -0.715 0.902 22.546 1.00 98.38 187 ILE A N 1
ATOM 1433 C CA . ILE A 1 187 ? -0.900 -0.520 22.830 1.00 98.38 187 ILE A CA 1
ATOM 1434 C C . ILE A 1 187 ? 0.355 -1.046 23.511 1.00 98.38 187 ILE A C 1
ATOM 1436 O O . ILE A 1 187 ? 1.471 -0.827 23.037 1.00 98.38 187 ILE A O 1
ATOM 1440 N N . THR A 1 188 ? 0.163 -1.736 24.632 1.00 98.50 188 THR A N 1
ATOM 1441 C CA . THR A 1 188 ? 1.241 -2.408 25.358 1.00 98.50 188 THR A CA 1
ATOM 1442 C C . THR A 1 188 ? 1.200 -3.895 25.050 1.00 98.50 188 THR A C 1
ATOM 1444 O O . THR A 1 188 ? 0.140 -4.518 25.134 1.00 98.50 188 THR A O 1
ATOM 1447 N N . TYR A 1 189 ? 2.361 -4.460 24.724 1.00 98.56 189 TYR A N 1
ATOM 1448 C CA . TYR A 1 189 ? 2.502 -5.853 24.322 1.00 98.56 189 TYR A CA 1
ATOM 1449 C C . TYR A 1 189 ? 3.403 -6.635 25.279 1.00 98.56 189 TYR A C 1
ATOM 1451 O O . TYR A 1 189 ? 4.458 -6.151 25.690 1.00 98.56 189 TYR A O 1
ATOM 1459 N N . GLU A 1 190 ? 3.045 -7.890 25.525 1.00 98.38 190 GLU A N 1
ATOM 1460 C CA . GLU A 1 190 ? 3.946 -8.920 26.040 1.00 98.38 190 GLU A CA 1
ATOM 1461 C C . GLU A 1 190 ? 4.368 -9.802 24.857 1.00 98.38 190 GLU A C 1
ATOM 1463 O O . GLU A 1 190 ? 3.563 -10.573 24.327 1.00 98.38 190 GLU A O 1
ATOM 1468 N N . LYS A 1 191 ? 5.613 -9.649 24.388 1.00 97.88 191 LYS A N 1
ATOM 1469 C CA . LYS A 1 191 ? 6.097 -10.348 23.187 1.00 97.88 191 LYS A CA 1
ATOM 1470 C C . LYS A 1 191 ? 6.119 -11.860 23.398 1.00 97.88 191 LYS A C 1
ATOM 1472 O O . LYS A 1 191 ? 6.629 -12.346 24.405 1.00 97.88 191 LYS A O 1
ATOM 1477 N N . LEU A 1 192 ? 5.620 -12.589 22.408 1.00 98.31 192 LEU A N 1
ATOM 1478 C CA . LEU A 1 192 ? 5.684 -14.044 22.331 1.00 98.31 192 LEU A CA 1
ATOM 1479 C C . LEU A 1 192 ? 6.703 -14.452 21.267 1.00 98.31 192 LEU A C 1
ATOM 1481 O O . LEU A 1 192 ? 7.058 -13.653 20.404 1.00 98.31 192 LEU A O 1
ATOM 1485 N N . GLN A 1 193 ? 7.178 -15.696 21.323 1.00 97.94 193 GLN A N 1
ATOM 1486 C CA . GLN A 1 193 ? 8.103 -16.218 20.320 1.00 97.94 193 GLN A CA 1
ATOM 1487 C C . GLN A 1 193 ? 7.367 -16.396 18.981 1.00 97.94 193 GLN A C 1
ATOM 1489 O O . GLN A 1 193 ? 6.470 -17.236 18.909 1.00 97.94 193 GLN A O 1
ATOM 1494 N N . PRO A 1 194 ? 7.722 -15.653 17.918 1.00 97.75 194 PRO A N 1
ATOM 1495 C CA . PRO A 1 194 ? 7.049 -15.787 16.638 1.00 97.75 194 PRO A CA 1
ATOM 1496 C C . PRO A 1 194 ? 7.677 -16.898 15.786 1.00 97.75 194 PRO A C 1
ATOM 1498 O O . PRO A 1 194 ? 8.865 -17.206 15.913 1.00 97.75 194 PRO A O 1
ATOM 1501 N N . ILE A 1 195 ? 6.889 -17.431 14.854 1.00 97.81 195 ILE A N 1
ATOM 1502 C CA . ILE A 1 195 ? 7.369 -18.231 13.722 1.00 97.81 195 ILE A CA 1
ATOM 1503 C C . ILE A 1 195 ? 7.266 -17.340 12.485 1.00 97.81 195 ILE A C 1
ATOM 1505 O O . ILE A 1 195 ? 6.186 -16.852 12.166 1.00 97.81 195 ILE A O 1
ATOM 1509 N N . ILE A 1 196 ? 8.398 -17.074 11.834 1.00 98.00 196 ILE A N 1
ATOM 1510 C CA . ILE A 1 196 ? 8.484 -16.106 10.724 1.00 98.00 196 ILE A CA 1
ATOM 1511 C C . ILE A 1 196 ? 8.812 -16.795 9.402 1.00 98.00 196 ILE A C 1
ATOM 1513 O O . ILE A 1 196 ? 8.299 -16.415 8.353 1.00 98.00 196 ILE A O 1
ATOM 1517 N N . THR A 1 197 ? 9.705 -17.780 9.441 1.00 97.75 197 THR A N 1
ATOM 1518 C CA . THR A 1 197 ? 10.208 -18.477 8.259 1.00 97.75 197 THR A CA 1
ATOM 1519 C C . THR A 1 197 ? 9.599 -19.864 8.133 1.00 97.75 197 THR A C 1
ATOM 1521 O O . THR A 1 197 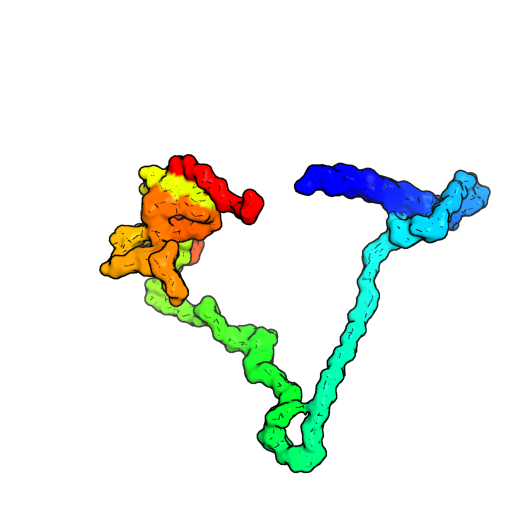? 8.994 -20.373 9.071 1.00 97.75 197 THR A O 1
ATOM 1524 N N . ILE A 1 198 ? 9.763 -20.470 6.958 1.00 97.56 198 ILE A N 1
ATOM 1525 C CA . ILE A 1 198 ? 9.306 -21.840 6.700 1.00 97.56 198 ILE A CA 1
ATOM 1526 C C . ILE A 1 198 ? 10.234 -22.871 7.370 1.00 97.56 198 ILE A C 1
ATOM 1528 O O . ILE A 1 198 ? 9.759 -23.918 7.795 1.00 97.56 198 ILE A O 1
ATOM 1532 N N . GLN A 1 199 ? 11.543 -22.590 7.408 1.00 90.38 199 GLN A N 1
ATOM 1533 C CA . GLN A 1 199 ? 12.585 -23.442 8.001 1.00 90.38 199 GLN A CA 1
ATOM 1534 C C . GLN A 1 199 ? 12.397 -23.620 9.505 1.00 90.38 199 GLN A C 1
ATOM 1536 O O . GLN A 1 199 ? 12.647 -24.752 9.973 1.00 90.38 199 GLN A O 1
#

Organism: Chiloscyllium punctatum (NCBI:txid137246)